Protein AF-A0A2H3BF52-F1 (afdb_monomer_lite)

InterPro domains:
  IPR045338 Domain of unknown function DUF6535 [PF20153] (73-253)

pLDDT: mean 72.11, std 21.76, range [25.78, 98.12]

Radius of gyration: 37.25 Å; chains: 1; bounding box: 86×84×114 Å

Organism: NCBI:txid1076256

Secondary structure (DSSP, 8-state):
----------S----------S----HHHHHHHHHHHHHHHHHHTTS--TT-HHHHSPPPPTTTTTSTT-HHHHHHHHHHHHHHHHHHHHHHHHHHHHHHHHHHHHHHHHHHHHHHGGGGS--HHHHHHHHHHHHHHHHHHHHHT--GGGSPPPS--TTS-----HHHHHHHHHHHHHHHHHHHHHHHHHHHHHHHHHHHS---S-HHHHHHHHHHHHHHHHHTTHHHHHHHHHHHHHHHHHHHHHHHHHHHHHH-HHHHHHHHHHHHHHHHHHHHHHHHHHH-TT-S---HHHHHHHHHHHHHHHHTS------------HHHHHHHHHHTTHHHHHHHHHHHHHHH-SSTTTGGGTTTS--

Sequence (363 aa):
MRIQLLIPCHDGASYFAVYLAYSNVDFRSEVCWLVVVLAAHLTESKGNDPFDYEQRFPEDKRCEELGPLARVWRTYLEECGAFDIEMLEGWRDGLDVLLVFAGLFSAVVTTFVVQTSQNLQVDYSQVTATLLFELIDVQRAAANGTLVNDVPRSDLTPFSDFHPTISDSLVNGLWFTSLSFSLATALFAVLTKQWIHQYIAMPSGTPQDRCRVRQFRFMGLEQWGVSFIIGLLPPLLSISLGIFLVGLVLFLVPLQAAIASIVGSITLISFAAYFVSNFLPIIYPSCPYKTPLTQYIFLSYAYIIHLITPVSSAPTKPPRKFRDVERTAVELRVDDLDVHALGWLSNMSSNRPVPYRYGQWSL

Foldseek 3Di:
DDDDDDDDDDDDDDDDDDDPDDDDDDPVVVVVVVVVVVVVVVVVVVPDDVQPLCNVDPQDPVVCCLPLAHSVLVSLCVLVVVVLVVVLVVLLVLLVVLLVCLVVVLVVLVVVLVVLVCLQDDPPVVLVVQVVVLVVVLVVCVVVVHDNVVGDDGPDDPPDDDDRDPLSCLLNVLSVVLSVLSVVLNVLSVVLVVLSVVLPPADDDGSLVRLLLNLVSVVVCVVVVSVVSSLVSVVSNVVSVLSNLVSVLSVCCVVPVVVSVVSVVVSVVVVVVVVCLVCVCVVPVPDPSDRVVVVVVVVVVVVVVVVPDDDDDDDDDDDDDDVVVSVVVSVVCVVVSVVVSVVVCVVSRPDDDPPVVPVPPDD

Structure (mmCIF, N/CA/C/O backbone):
data_AF-A0A2H3BF52-F1
#
_entry.id   AF-A0A2H3BF52-F1
#
loop_
_atom_site.group_PDB
_atom_site.id
_atom_site.type_symbol
_atom_site.label_atom_id
_atom_site.label_alt_id
_atom_site.label_comp_id
_atom_site.label_asym_id
_atom_site.label_entity_id
_atom_site.label_seq_id
_atom_site.pdbx_PDB_ins_code
_atom_site.Cartn_x
_atom_site.Cartn_y
_atom_site.Cartn_z
_atom_site.occupancy
_atom_site.B_iso_or_equiv
_atom_site.auth_seq_id
_atom_site.auth_comp_id
_atom_site.auth_asym_id
_atom_site.auth_atom_id
_atom_site.pdbx_PDB_model_num
ATOM 1 N N . MET A 1 1 ? 18.258 -55.278 57.410 1.00 37.00 1 MET A N 1
ATOM 2 C CA . MET A 1 1 ? 19.369 -54.358 57.068 1.00 37.00 1 MET A CA 1
ATOM 3 C C . MET A 1 1 ? 18.775 -52.957 56.963 1.00 37.00 1 MET A C 1
ATOM 5 O O . MET A 1 1 ? 17.693 -52.857 56.402 1.00 37.00 1 MET A O 1
ATOM 9 N N . ARG A 1 2 ? 19.377 -51.913 57.551 1.00 32.66 2 ARG A N 1
ATOM 10 C CA . ARG A 1 2 ? 18.841 -50.538 57.457 1.00 32.66 2 ARG A CA 1
ATOM 11 C C . ARG A 1 2 ? 19.472 -49.803 56.277 1.00 32.66 2 ARG A C 1
ATOM 13 O O . ARG A 1 2 ? 20.693 -49.776 56.190 1.00 32.66 2 ARG A O 1
ATOM 20 N N . ILE A 1 3 ? 18.655 -49.109 55.490 1.00 29.20 3 ILE A N 1
ATOM 21 C CA . ILE A 1 3 ? 19.036 -47.836 54.870 1.00 29.20 3 ILE A CA 1
ATOM 22 C C . ILE A 1 3 ? 17.917 -46.857 55.222 1.00 29.20 3 ILE A C 1
ATOM 24 O O . ILE A 1 3 ? 16.770 -47.056 54.836 1.00 29.20 3 ILE A O 1
ATOM 28 N N . GLN A 1 4 ? 18.245 -45.845 56.021 1.00 30.34 4 GLN A N 1
ATOM 29 C CA . GLN A 1 4 ? 17.382 -44.698 56.285 1.00 30.34 4 GLN A CA 1
ATOM 30 C C . GLN A 1 4 ? 18.002 -43.513 55.543 1.00 30.34 4 GLN A C 1
ATOM 32 O O . GLN A 1 4 ? 19.155 -43.186 55.813 1.00 30.34 4 GLN A O 1
ATOM 37 N N . LEU A 1 5 ? 17.253 -42.869 54.648 1.00 25.78 5 LEU A N 1
ATOM 38 C CA . LEU A 1 5 ? 17.498 -41.471 54.286 1.00 25.78 5 LEU A CA 1
ATOM 39 C C . LEU A 1 5 ? 16.434 -40.615 54.973 1.00 25.78 5 LEU A C 1
ATOM 41 O O . LEU A 1 5 ? 15.282 -41.030 55.085 1.00 25.78 5 LEU A O 1
ATOM 45 N N . LEU A 1 6 ? 16.842 -39.454 55.476 1.00 28.86 6 LEU A N 1
ATOM 46 C CA . LEU A 1 6 ? 16.029 -38.583 56.320 1.00 28.86 6 LEU A CA 1
ATOM 47 C C . LEU A 1 6 ? 16.526 -37.138 56.196 1.00 28.86 6 LEU A C 1
ATOM 49 O O . LEU A 1 6 ? 17.734 -36.927 56.266 1.00 28.86 6 LEU A O 1
ATOM 53 N N . ILE A 1 7 ? 15.571 -36.193 56.171 1.00 34.28 7 ILE A N 1
ATOM 54 C CA . ILE A 1 7 ? 15.722 -34.751 56.483 1.00 34.28 7 ILE A CA 1
ATOM 55 C C . ILE A 1 7 ? 16.418 -33.914 55.374 1.00 34.28 7 ILE A C 1
ATOM 57 O O . ILE A 1 7 ? 17.341 -34.422 54.739 1.00 34.28 7 ILE A O 1
ATOM 61 N N . PRO A 1 8 ? 16.033 -32.632 55.133 1.00 31.92 8 PRO A N 1
ATOM 62 C CA . PRO A 1 8 ? 14.993 -31.818 55.791 1.00 31.92 8 PRO A CA 1
ATOM 63 C C . PRO A 1 8 ? 13.809 -31.388 54.895 1.00 31.92 8 PRO A C 1
ATOM 65 O O . PRO A 1 8 ? 13.941 -31.237 53.685 1.00 31.92 8 PRO A O 1
ATOM 68 N N . CYS A 1 9 ? 12.686 -31.052 55.540 1.00 33.75 9 CYS A N 1
ATOM 69 C CA . CYS A 1 9 ? 11.768 -30.011 55.056 1.00 33.75 9 CYS A CA 1
ATOM 70 C C . CYS A 1 9 ? 12.119 -28.671 55.728 1.00 33.75 9 CYS A C 1
ATOM 72 O O . CYS A 1 9 ? 12.707 -28.672 56.810 1.00 33.75 9 CYS A O 1
ATOM 74 N N . HIS A 1 10 ? 11.677 -27.555 55.146 1.00 30.42 10 HIS A N 1
ATOM 75 C CA . HIS A 1 10 ? 11.560 -26.266 55.835 1.00 30.42 10 HIS A CA 1
ATOM 76 C C . HIS A 1 10 ? 10.111 -25.782 55.662 1.00 30.42 10 HIS A C 1
ATOM 78 O O . HIS A 1 10 ? 9.701 -25.537 54.535 1.00 30.42 10 HIS A O 1
ATOM 84 N N . ASP A 1 11 ? 9.374 -25.722 56.777 1.00 27.80 11 ASP A N 1
ATOM 85 C CA . ASP A 1 11 ? 8.021 -25.168 57.004 1.00 27.80 11 ASP A CA 1
ATOM 86 C C . ASP A 1 11 ? 6.832 -25.638 56.110 1.00 27.80 11 ASP A C 1
ATOM 88 O O . ASP A 1 11 ? 6.912 -25.716 54.893 1.00 27.80 11 ASP A O 1
ATOM 92 N N . GLY A 1 12 ? 5.640 -25.943 56.649 1.00 29.50 12 GLY A N 1
ATOM 93 C CA . GLY A 1 12 ? 5.259 -25.850 58.067 1.00 29.50 12 GLY A CA 1
ATOM 94 C C . GLY A 1 12 ? 3.838 -26.286 58.483 1.00 29.50 12 GLY A C 1
ATOM 95 O O . GLY A 1 12 ? 3.359 -25.773 59.487 1.00 29.50 12 GLY A O 1
ATOM 96 N N . ALA A 1 13 ? 3.160 -27.207 57.779 1.00 31.09 13 ALA A N 1
ATOM 97 C CA . ALA A 1 13 ? 1.925 -27.878 58.251 1.00 31.09 13 ALA A CA 1
ATOM 98 C C . ALA A 1 13 ? 1.693 -29.193 57.456 1.00 31.09 13 ALA A C 1
ATOM 100 O O . ALA A 1 13 ? 1.361 -29.125 56.280 1.00 31.09 13 ALA A O 1
ATOM 101 N N . SER A 1 14 ? 2.040 -30.409 57.910 1.00 36.16 14 SER A N 1
ATOM 102 C CA . SER A 1 14 ? 1.590 -31.177 59.100 1.00 36.16 14 SER A CA 1
ATOM 103 C C . SER A 1 14 ? 0.138 -31.683 58.959 1.00 36.16 14 SER A C 1
ATOM 105 O O . SER A 1 14 ? -0.761 -30.864 58.844 1.00 36.16 14 SER A O 1
ATOM 107 N N . TYR A 1 15 ? -0.190 -32.987 58.971 1.00 34.69 15 TYR A N 1
ATOM 108 C CA . TYR A 1 15 ? 0.570 -34.208 59.322 1.00 34.69 15 TYR A CA 1
ATOM 109 C C . TYR A 1 15 ? 0.161 -35.420 58.458 1.00 34.69 15 TYR A C 1
ATOM 111 O O . TYR A 1 15 ? -0.997 -35.516 58.067 1.00 34.69 15 TYR A O 1
ATOM 119 N N . PHE A 1 16 ? 1.052 -36.410 58.277 1.00 32.31 16 PHE A N 1
ATOM 120 C CA . PHE A 1 16 ? 0.665 -37.756 57.807 1.00 32.31 16 PHE A CA 1
ATOM 121 C C . PHE A 1 16 ? 1.648 -38.859 58.269 1.00 32.31 16 PHE A C 1
ATOM 123 O O . PHE A 1 16 ? 2.528 -39.271 57.518 1.00 32.31 16 PHE A O 1
ATOM 130 N N . ALA A 1 17 ? 1.544 -39.320 59.528 1.00 35.22 17 ALA A N 1
ATOM 131 C CA . ALA A 1 17 ? 2.364 -40.434 60.043 1.00 35.22 17 ALA A CA 1
ATOM 132 C C . ALA A 1 17 ? 1.853 -41.069 61.364 1.00 35.22 17 ALA A C 1
ATOM 134 O O . ALA A 1 17 ? 2.485 -40.902 62.407 1.00 35.22 17 ALA A O 1
ATOM 135 N N . VAL A 1 18 ? 0.771 -41.861 61.344 1.00 31.94 18 VAL A N 1
ATOM 136 C CA . VAL A 1 18 ? 0.531 -42.872 62.402 1.00 31.94 18 VAL A CA 1
ATOM 137 C C . VAL A 1 18 ? -0.180 -44.123 61.858 1.00 31.94 18 VAL A C 1
ATOM 139 O O . VAL A 1 18 ? -1.006 -44.024 60.963 1.00 31.94 18 VAL A O 1
ATOM 142 N N . TYR A 1 19 ? 0.137 -45.283 62.446 1.00 29.08 19 TYR A N 1
ATOM 143 C CA . TYR A 1 19 ? -0.567 -46.574 62.335 1.00 29.08 19 TYR A CA 1
ATOM 144 C C . TYR A 1 19 ? -0.741 -47.230 60.949 1.00 29.08 19 TYR A C 1
ATOM 146 O O . TYR A 1 19 ? -1.852 -47.465 60.488 1.00 29.08 19 TYR A O 1
ATOM 154 N N . LEU A 1 20 ? 0.362 -47.764 60.409 1.00 33.62 20 LEU A N 1
ATOM 155 C CA . LEU A 1 20 ? 0.321 -49.079 59.748 1.00 33.62 20 LEU A CA 1
ATOM 156 C C . LEU A 1 20 ? 0.663 -50.178 60.769 1.00 33.62 20 LEU A C 1
ATOM 158 O O . LEU A 1 20 ? 1.792 -50.662 60.835 1.00 33.62 20 LEU A O 1
ATOM 162 N N . ALA A 1 21 ? -0.314 -50.546 61.601 1.00 37.47 21 ALA A N 1
ATOM 163 C CA . ALA A 1 21 ? -0.210 -51.682 62.515 1.00 37.47 21 ALA A CA 1
ATOM 164 C C . ALA A 1 21 ? -1.589 -52.306 62.794 1.00 37.47 21 ALA A C 1
ATOM 166 O O . ALA A 1 21 ? -2.484 -51.623 63.275 1.00 37.47 21 ALA A O 1
ATOM 167 N N . TYR A 1 22 ? -1.682 -53.623 62.577 1.00 31.47 22 TYR A N 1
ATOM 168 C CA . TYR A 1 22 ? -2.813 -54.518 62.873 1.00 31.47 22 TYR A CA 1
ATOM 169 C C . TYR A 1 22 ? -4.126 -54.374 62.071 1.00 31.47 22 TYR A C 1
ATOM 171 O O . TYR A 1 22 ? -4.708 -53.312 61.927 1.00 31.47 22 TYR A O 1
ATOM 179 N N . SER A 1 23 ? -4.632 -55.549 61.670 1.00 34.81 23 SER A N 1
ATOM 180 C CA . SER A 1 23 ? -6.030 -55.872 61.342 1.00 34.81 23 SER A CA 1
ATOM 181 C C . SER A 1 23 ? -6.738 -55.130 60.193 1.00 34.81 23 SER A C 1
ATOM 183 O O . SER A 1 23 ? -7.538 -54.235 60.422 1.00 34.81 23 SER A O 1
ATOM 185 N N . ASN A 1 24 ? -6.608 -55.681 58.982 1.00 45.03 24 ASN A N 1
ATOM 186 C CA . ASN A 1 24 ? -7.751 -56.234 58.227 1.00 45.03 24 ASN A CA 1
ATOM 187 C C . ASN A 1 24 ? -9.070 -55.409 58.231 1.00 45.03 24 ASN A C 1
ATOM 189 O O . ASN A 1 24 ? -10.057 -55.835 58.831 1.00 45.03 24 ASN A O 1
ATOM 193 N N . VAL A 1 25 ? -9.088 -54.256 57.549 1.00 40.88 25 VAL A N 1
ATOM 194 C CA . VAL A 1 25 ? -10.278 -53.403 57.314 1.00 40.88 25 VAL A CA 1
ATOM 195 C C . VAL A 1 25 ? -10.393 -53.055 55.818 1.00 40.88 25 VAL A C 1
ATOM 197 O O . VAL A 1 25 ? -9.408 -53.094 55.083 1.00 40.88 25 VAL A O 1
ATOM 200 N N . ASP A 1 26 ? -11.619 -52.784 55.362 1.00 45.69 26 ASP A N 1
ATOM 201 C CA . ASP A 1 26 ? -12.028 -52.680 53.957 1.00 45.69 26 ASP A CA 1
ATOM 202 C C . ASP A 1 26 ? -11.244 -51.686 53.078 1.00 45.69 26 ASP A C 1
ATOM 204 O O . ASP A 1 26 ? -11.229 -50.479 53.309 1.00 45.69 26 ASP A O 1
ATOM 208 N N . PHE A 1 27 ? -10.798 -52.168 51.913 1.00 39.97 27 PHE A N 1
ATOM 209 C CA . PHE A 1 27 ? -10.310 -51.342 50.792 1.00 39.97 27 PHE A CA 1
ATOM 210 C C . PHE A 1 27 ? -11.357 -50.316 50.293 1.00 39.97 27 PHE A C 1
ATOM 212 O O . PHE A 1 27 ? -11.040 -49.366 49.577 1.00 39.97 27 PHE A O 1
ATOM 219 N N . ARG A 1 28 ? -12.630 -50.497 50.670 1.00 44.75 28 ARG A N 1
ATOM 220 C CA . ARG A 1 28 ? -13.760 -49.655 50.263 1.00 44.75 28 ARG A CA 1
ATOM 221 C C . ARG A 1 28 ? -13.838 -48.317 51.010 1.00 44.75 28 ARG A C 1
ATOM 223 O O . ARG A 1 28 ? -14.405 -47.378 50.455 1.00 44.75 28 ARG A O 1
ATOM 230 N N . SER A 1 29 ? -13.285 -48.204 52.224 1.00 47.69 29 SER A N 1
ATOM 231 C CA . SER A 1 29 ? -13.276 -46.934 52.971 1.00 47.69 29 SER A CA 1
ATOM 232 C C . SER A 1 29 ? -12.200 -45.975 52.468 1.00 47.69 29 SER A C 1
ATOM 234 O O . SER A 1 29 ? -12.496 -44.797 52.292 1.00 47.69 29 SER A O 1
ATOM 236 N N . GLU A 1 30 ? -11.001 -46.478 52.155 1.00 50.56 30 GLU A N 1
ATOM 237 C CA . GLU A 1 30 ? -9.884 -45.688 51.607 1.00 50.56 30 GLU A CA 1
ATOM 238 C C . GLU A 1 30 ? -10.268 -44.980 50.303 1.00 50.56 30 GLU A C 1
ATOM 240 O O . GLU A 1 30 ? -10.097 -43.770 50.171 1.00 50.56 30 GLU A O 1
ATOM 245 N N . VAL A 1 31 ? -10.878 -45.706 49.356 1.00 55.12 31 VAL A N 1
ATOM 246 C CA . VAL A 1 31 ? -11.355 -45.118 48.091 1.00 55.12 31 VAL A CA 1
ATOM 247 C C . VAL A 1 31 ? -12.442 -44.069 48.342 1.00 55.12 31 VAL A C 1
ATOM 249 O O . VAL A 1 31 ? -12.465 -43.042 47.670 1.00 55.12 31 VAL A O 1
ATOM 252 N N . CYS A 1 32 ? -13.319 -44.281 49.328 1.00 47.78 32 CYS A N 1
ATOM 253 C CA . CYS A 1 32 ? -14.339 -43.296 49.681 1.00 47.78 32 CYS A CA 1
ATOM 254 C C . CYS A 1 32 ? -13.723 -42.031 50.305 1.00 47.78 32 CYS A C 1
ATOM 256 O O . CYS A 1 32 ? -14.157 -40.929 49.981 1.00 47.78 32 CYS A O 1
ATOM 258 N N . TRP A 1 33 ? -12.688 -42.173 51.141 1.00 50.81 33 TRP A N 1
ATOM 259 C CA . TRP A 1 33 ? -11.934 -41.049 51.704 1.00 50.81 33 TRP A CA 1
ATOM 260 C C . TRP A 1 33 ? -11.169 -40.279 50.624 1.00 50.81 33 TRP A C 1
ATOM 262 O O . TRP A 1 33 ? -11.264 -39.054 50.578 1.00 50.81 33 TRP A O 1
ATOM 272 N N . LEU A 1 34 ? -10.495 -40.974 49.697 1.00 56.03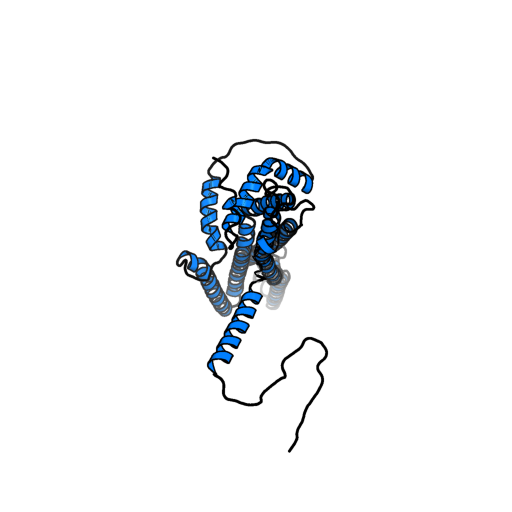 34 LEU A N 1
ATOM 273 C CA . LEU A 1 34 ? -9.850 -40.336 48.546 1.00 56.03 34 LEU A CA 1
ATOM 274 C C . LEU A 1 34 ? -10.859 -39.578 47.678 1.00 56.03 34 LEU A C 1
ATOM 276 O O . LEU A 1 34 ? -10.585 -38.450 47.290 1.00 56.03 34 LEU A O 1
ATOM 280 N N . VAL A 1 35 ? -12.029 -40.159 47.393 1.00 58.81 35 VAL A N 1
ATOM 281 C CA . VAL A 1 35 ? -13.081 -39.490 46.607 1.00 58.81 35 VAL A CA 1
ATOM 282 C C . VAL A 1 35 ? -13.644 -38.272 47.344 1.00 58.81 35 VAL A C 1
ATOM 284 O O . VAL A 1 35 ? -13.885 -37.256 46.700 1.00 58.81 35 VAL A O 1
ATOM 287 N N . VAL A 1 36 ? -13.804 -38.319 48.671 1.00 59.94 36 VAL A N 1
ATOM 288 C CA . VAL A 1 36 ? -14.250 -37.161 49.469 1.00 59.94 36 VAL A CA 1
ATOM 289 C C . VAL A 1 36 ? -13.188 -36.057 49.516 1.00 59.94 36 VAL A C 1
ATOM 291 O O . VAL A 1 36 ? -13.538 -34.893 49.345 1.00 59.94 36 VAL A O 1
ATOM 294 N N . VAL A 1 37 ? -11.902 -36.385 49.671 1.00 58.72 37 VAL A N 1
ATOM 295 C CA . VAL A 1 37 ? -10.806 -35.393 49.648 1.00 58.72 37 VAL A CA 1
ATOM 296 C C . VAL A 1 37 ? -10.605 -34.809 48.246 1.00 58.72 37 VAL A C 1
ATOM 298 O O . VAL A 1 37 ? -10.434 -33.600 48.102 1.00 58.72 37 VAL A O 1
ATOM 301 N N . LEU A 1 38 ? -10.693 -35.631 47.197 1.00 54.16 38 LEU A N 1
ATOM 302 C CA . LEU A 1 38 ? -10.619 -35.160 45.814 1.00 54.16 38 LEU A CA 1
ATOM 303 C C . LEU A 1 38 ? -11.830 -34.281 45.465 1.00 54.16 38 LEU A C 1
ATOM 305 O O . LEU A 1 38 ? -11.665 -33.247 44.827 1.00 54.16 38 LEU A O 1
ATOM 309 N N . ALA A 1 39 ? -13.032 -34.637 45.934 1.00 49.47 39 ALA A N 1
ATOM 310 C CA . ALA A 1 39 ? -14.217 -33.791 45.816 1.00 49.47 39 ALA A CA 1
ATOM 311 C C . ALA A 1 39 ? -14.062 -32.473 46.592 1.00 49.47 39 ALA A C 1
ATOM 313 O O . ALA A 1 39 ? -14.436 -31.430 46.064 1.00 49.47 39 ALA A O 1
ATOM 314 N N . ALA A 1 40 ? -13.463 -32.495 47.789 1.00 46.38 40 ALA A N 1
ATOM 315 C CA . ALA A 1 40 ? -13.191 -31.295 48.579 1.00 46.38 40 ALA A CA 1
ATOM 316 C C . ALA A 1 40 ? -12.249 -30.327 47.839 1.00 46.38 40 ALA A C 1
ATOM 318 O O . ALA A 1 40 ? -12.613 -29.168 47.639 1.00 46.38 40 ALA A O 1
ATOM 319 N N . HIS A 1 41 ? -11.109 -30.802 47.322 1.00 44.16 41 HIS A N 1
ATOM 320 C CA . HIS A 1 41 ? -10.222 -29.973 46.492 1.00 44.16 41 HIS A CA 1
ATOM 321 C C . HIS A 1 41 ? -10.880 -29.522 45.174 1.00 44.16 41 HIS A C 1
ATOM 323 O O . HIS A 1 41 ? -10.662 -28.393 44.740 1.00 44.16 41 HIS A O 1
ATOM 329 N N . LEU A 1 42 ? -11.737 -30.341 44.549 1.00 42.75 42 LEU A N 1
ATOM 330 C CA . LEU A 1 42 ? -12.520 -29.923 43.376 1.00 42.75 42 LEU A CA 1
ATOM 331 C C . LEU A 1 42 ? -13.576 -28.851 43.712 1.00 42.75 42 LEU A C 1
ATOM 333 O O . LEU A 1 42 ? -13.902 -28.039 42.848 1.00 42.75 42 LEU A O 1
ATOM 337 N N . THR A 1 43 ? -14.091 -28.800 44.946 1.00 39.16 43 THR A N 1
ATOM 338 C CA . THR A 1 43 ? -14.938 -27.687 45.415 1.00 39.16 43 THR A CA 1
ATOM 339 C C . THR A 1 43 ? -14.143 -26.454 45.842 1.00 39.16 43 THR A C 1
ATOM 341 O O . THR A 1 43 ? -14.631 -25.341 45.680 1.00 39.16 43 THR A O 1
ATOM 344 N N . GLU A 1 44 ? -12.915 -26.625 46.329 1.00 37.97 44 GLU A N 1
ATOM 345 C CA . GLU A 1 44 ? -12.012 -25.534 46.718 1.00 37.97 44 GLU A CA 1
ATOM 346 C C . GLU A 1 44 ? -11.437 -24.815 45.483 1.00 37.97 44 GLU A C 1
ATOM 348 O O . GLU A 1 44 ? -11.401 -23.587 45.428 1.00 37.97 44 GLU A O 1
ATOM 353 N N . SER A 1 45 ? -11.147 -25.561 44.410 1.00 36.38 45 SER A N 1
ATOM 354 C CA . SER A 1 45 ? -10.776 -25.027 43.087 1.00 36.38 45 SER A CA 1
ATOM 355 C C . SER A 1 45 ? -11.922 -24.302 42.350 1.00 36.38 45 SER A C 1
ATOM 357 O O . SER A 1 45 ? -11.803 -24.007 41.159 1.00 36.38 45 SER A O 1
ATOM 359 N N . LYS A 1 46 ? -13.046 -24.026 43.020 1.00 41.94 46 LYS A N 1
ATOM 360 C CA . LYS A 1 46 ? -14.224 -23.347 42.457 1.00 41.94 46 LYS A CA 1
ATOM 361 C C . LYS A 1 46 ? -14.321 -21.858 42.839 1.00 41.94 46 LYS A C 1
ATOM 363 O O . LYS A 1 46 ? -15.293 -21.205 42.477 1.00 41.94 46 LYS A O 1
ATOM 368 N N . GLY A 1 47 ? -13.335 -21.329 43.570 1.00 45.84 47 GLY A N 1
ATOM 369 C CA . GLY A 1 47 ? -13.331 -19.969 44.131 1.00 45.84 47 GLY A CA 1
ATOM 370 C C . GLY A 1 47 ? -12.496 -18.919 43.383 1.00 45.84 47 GLY A C 1
ATOM 371 O O . GLY A 1 47 ? -12.079 -17.954 44.010 1.00 45.84 47 GLY A O 1
ATOM 372 N N . ASN A 1 48 ? -12.179 -19.110 42.095 1.00 49.06 48 ASN A N 1
ATOM 373 C CA . ASN A 1 48 ? -11.455 -18.104 41.298 1.00 49.06 48 ASN A CA 1
ATOM 374 C C . ASN A 1 48 ? -11.729 -18.242 39.785 1.00 49.06 48 ASN A C 1
ATOM 376 O O . ASN A 1 48 ? -10.806 -18.420 38.987 1.00 49.06 48 ASN A O 1
ATOM 380 N N . ASP A 1 49 ? -13.004 -18.190 39.392 1.00 52.44 49 ASP A N 1
ATOM 381 C CA . ASP A 1 49 ? -13.379 -17.915 38.000 1.00 52.44 49 ASP A CA 1
ATOM 382 C C . ASP A 1 49 ? -13.058 -16.434 37.695 1.00 52.44 49 ASP A C 1
ATOM 384 O O . ASP A 1 49 ? -13.598 -15.557 38.376 1.00 52.44 49 ASP A O 1
ATOM 388 N N . PRO A 1 50 ? -12.194 -16.110 36.708 1.00 56.03 50 PRO A N 1
ATOM 389 C CA . PRO A 1 50 ? -11.860 -14.723 36.371 1.00 56.03 50 PRO A CA 1
ATOM 390 C C . PRO A 1 50 ? -13.066 -13.855 35.977 1.00 56.03 50 PRO A C 1
ATOM 392 O O . PRO A 1 50 ? -12.962 -12.626 36.047 1.00 56.03 50 PRO A O 1
ATOM 395 N N . PHE A 1 51 ? -14.174 -14.491 35.574 1.00 55.12 51 PHE A N 1
ATOM 396 C CA . PHE A 1 51 ? -15.418 -13.884 35.096 1.00 55.12 51 PHE A CA 1
ATOM 397 C C . PHE A 1 51 ? -16.558 -13.921 36.138 1.00 55.12 51 PHE A C 1
ATOM 399 O O . PHE A 1 51 ? -17.701 -13.579 35.815 1.00 55.12 51 PHE A O 1
ATOM 406 N N . ASP A 1 52 ? -16.282 -14.310 37.391 1.00 65.81 52 ASP A N 1
ATOM 407 C CA . ASP A 1 52 ? -17.228 -14.144 38.504 1.00 65.81 52 ASP A CA 1
ATOM 408 C C . ASP A 1 52 ? -17.160 -12.712 39.064 1.00 65.81 52 ASP A C 1
ATOM 410 O O . ASP A 1 52 ? -16.449 -12.381 40.021 1.00 65.81 52 ASP A O 1
ATOM 414 N N . TYR A 1 53 ? -17.940 -11.835 38.436 1.00 64.44 53 TYR A N 1
ATOM 415 C CA . TYR A 1 53 ? -18.072 -10.440 38.842 1.00 64.44 53 TYR A CA 1
ATOM 416 C C . TYR A 1 53 ? -18.836 -10.243 40.164 1.00 64.44 53 TYR A C 1
ATOM 418 O O . TYR A 1 53 ? -18.756 -9.149 40.726 1.00 64.44 53 TYR A O 1
ATOM 426 N N . GLU A 1 54 ? -19.544 -11.257 40.681 1.00 62.12 54 GLU A N 1
ATOM 427 C CA . GLU A 1 54 ? -20.242 -11.176 41.974 1.00 62.12 54 GLU A CA 1
ATOM 428 C C . GLU A 1 54 ? -19.266 -11.359 43.150 1.00 62.12 54 GLU A C 1
ATOM 430 O O . GLU A 1 54 ? -19.427 -10.706 44.181 1.00 62.12 54 GLU A O 1
ATOM 435 N N . GLN A 1 55 ? -18.198 -12.148 42.977 1.00 62.72 55 GLN A N 1
ATOM 436 C CA . GLN A 1 55 ? -17.080 -12.213 43.933 1.00 62.72 55 GLN A CA 1
ATOM 437 C C . GLN A 1 55 ? -16.135 -11.002 43.827 1.00 62.72 55 GLN A C 1
ATOM 439 O O . GLN A 1 55 ? -15.602 -10.529 44.833 1.00 62.72 55 GLN A O 1
ATOM 444 N N . ARG A 1 56 ? -15.920 -10.485 42.610 1.00 64.44 56 ARG A N 1
ATOM 445 C CA . ARG A 1 56 ? -14.946 -9.414 42.320 1.00 64.44 56 ARG A CA 1
ATOM 446 C C . ARG A 1 56 ? -15.428 -8.010 42.698 1.00 64.44 56 ARG A C 1
ATOM 448 O O . ARG A 1 56 ? -14.611 -7.157 43.050 1.00 64.44 56 ARG A O 1
ATOM 455 N N . PHE A 1 57 ? -16.739 -7.767 42.660 1.00 70.75 57 PHE A N 1
ATOM 456 C CA . PHE A 1 57 ? -17.355 -6.512 43.091 1.00 70.75 57 PHE A CA 1
ATOM 457 C C . PHE A 1 57 ? -18.584 -6.790 43.975 1.00 70.75 57 PHE A C 1
ATOM 459 O O . PHE A 1 57 ? -19.513 -7.459 43.514 1.00 70.75 57 PHE A O 1
ATOM 466 N N . PRO A 1 58 ? -18.639 -6.252 45.212 1.00 71.69 58 PRO A N 1
ATOM 467 C CA . PRO A 1 58 ? -19.790 -6.441 46.090 1.00 71.69 58 PRO A CA 1
ATOM 468 C C . PRO A 1 58 ? -21.052 -5.811 45.490 1.00 71.69 58 PRO A C 1
ATOM 470 O O . PRO A 1 58 ? -20.968 -4.894 44.669 1.00 71.69 58 PRO A O 1
ATOM 473 N N . GLU A 1 59 ? -22.221 -6.282 45.924 1.00 67.88 59 GLU A N 1
ATOM 474 C CA . GLU A 1 59 ? -23.494 -5.668 45.542 1.00 67.88 59 GLU A CA 1
ATOM 475 C C . GLU A 1 59 ? -23.559 -4.209 46.018 1.00 67.88 59 GLU A C 1
ATOM 477 O O . GLU A 1 59 ? -23.167 -3.897 47.149 1.00 67.88 59 GLU A O 1
ATOM 482 N N . ASP A 1 60 ? -24.051 -3.312 45.160 1.00 73.19 60 ASP A N 1
ATOM 483 C CA . ASP A 1 60 ? -24.372 -1.948 45.571 1.00 73.19 60 ASP A CA 1
ATOM 484 C C . ASP A 1 60 ? -25.624 -1.958 46.469 1.00 73.19 60 ASP A C 1
ATOM 486 O O . ASP A 1 60 ? -26.284 -2.983 46.670 1.00 73.19 60 ASP A O 1
ATOM 490 N N . LYS A 1 61 ? -25.979 -0.808 47.051 1.00 74.56 61 LYS A N 1
ATOM 491 C CA . LYS A 1 61 ? -27.277 -0.713 47.728 1.00 74.56 61 LYS A CA 1
ATOM 492 C C . LYS A 1 61 ? -28.383 -0.649 46.682 1.00 74.56 61 LYS A C 1
ATOM 494 O O . LYS A 1 61 ? -28.257 0.057 45.683 1.00 74.56 61 LYS A O 1
ATOM 499 N N . ARG A 1 62 ? -29.525 -1.264 46.990 1.00 53.31 62 ARG A N 1
ATOM 500 C CA . ARG A 1 62 ? -30.748 -1.142 46.188 1.00 53.31 62 ARG A CA 1
ATOM 501 C C . ARG A 1 62 ? -31.052 0.338 45.900 1.00 53.31 62 ARG A C 1
ATOM 503 O O . ARG A 1 62 ? -31.166 1.130 46.833 1.00 53.31 62 ARG A O 1
ATOM 510 N N . CYS A 1 63 ? -31.196 0.671 44.615 1.00 59.62 63 CYS A N 1
ATOM 511 C CA . CYS A 1 63 ? -31.332 2.025 44.040 1.00 59.62 63 CYS A CA 1
ATOM 512 C C . CYS A 1 63 ? -30.040 2.868 43.890 1.00 59.62 63 CYS A C 1
ATOM 514 O O . CYS A 1 63 ? -30.110 3.946 43.308 1.00 59.62 63 CYS A O 1
ATOM 516 N N . GLU A 1 64 ? -28.866 2.390 44.314 1.00 72.38 64 GLU A N 1
ATOM 517 C CA . GLU A 1 64 ? -27.547 2.982 43.995 1.00 72.38 64 GLU A CA 1
ATOM 518 C C . GLU A 1 64 ? -26.859 2.296 42.787 1.00 72.38 64 GLU A C 1
ATOM 520 O O . GLU A 1 64 ? -25.840 2.779 42.303 1.00 72.38 64 GLU A O 1
ATOM 525 N N . GLU A 1 65 ? -27.462 1.225 42.257 1.00 71.94 65 GLU A N 1
ATOM 526 C CA . GLU A 1 65 ? -26.984 0.296 41.204 1.00 71.94 65 GLU A CA 1
ATOM 527 C C . GLU A 1 65 ? -26.574 0.945 39.858 1.00 71.94 65 GLU A C 1
ATOM 529 O O . GLU A 1 65 ? -25.872 0.335 39.054 1.00 71.94 65 GLU A O 1
ATOM 534 N N . LEU A 1 66 ? -27.023 2.178 39.588 1.00 76.06 66 LEU A N 1
ATOM 535 C CA . LEU A 1 66 ? -26.673 2.982 38.400 1.00 76.06 66 LEU A CA 1
ATOM 536 C C . LEU A 1 66 ? -25.827 4.223 38.742 1.00 76.06 66 LEU A C 1
ATOM 538 O O . LEU A 1 66 ? -25.470 5.002 37.855 1.00 76.06 66 LEU A O 1
ATOM 542 N N . GLY A 1 67 ? -25.497 4.421 40.020 1.00 77.88 67 GLY A N 1
ATOM 543 C CA . GLY A 1 67 ? -24.725 5.559 40.510 1.00 77.88 67 GLY A CA 1
ATOM 544 C C . GLY A 1 67 ? -23.290 5.600 39.964 1.00 77.88 67 GLY A C 1
ATOM 545 O O . GLY A 1 67 ? -22.776 4.600 39.463 1.00 77.88 67 GLY A O 1
ATOM 546 N N . PRO A 1 68 ? -22.581 6.734 40.099 1.00 79.31 68 PRO A N 1
ATOM 547 C CA . PRO A 1 68 ? -21.316 6.975 39.395 1.00 79.31 68 PRO A CA 1
ATOM 548 C C . PRO A 1 68 ? -20.172 6.016 39.763 1.00 79.31 68 PRO A C 1
ATOM 550 O O . PRO A 1 68 ? -19.205 5.884 39.011 1.00 79.31 68 PRO A O 1
ATOM 553 N N . LEU A 1 69 ? -20.274 5.341 40.914 1.00 80.50 69 LEU A N 1
ATOM 554 C CA . LEU A 1 69 ? -19.311 4.351 41.406 1.00 80.50 69 LEU A CA 1
ATOM 555 C C . LEU A 1 69 ? -19.799 2.894 41.284 1.00 80.50 69 LEU A C 1
ATOM 557 O O . LEU A 1 69 ? -19.059 2.005 41.707 1.00 80.50 69 LEU A O 1
ATOM 561 N N . ALA A 1 70 ? -21.003 2.642 40.763 1.00 81.88 70 ALA A N 1
ATOM 562 C CA . ALA A 1 70 ? -21.675 1.342 40.836 1.00 81.88 70 ALA A CA 1
ATOM 563 C C . ALA A 1 70 ? -20.909 0.194 40.150 1.00 81.88 70 ALA A C 1
ATOM 565 O O . ALA A 1 70 ? -20.147 0.401 39.199 1.00 81.88 70 ALA A O 1
ATOM 566 N N . ARG A 1 71 ? -21.149 -1.032 40.626 1.00 81.38 71 ARG A N 1
ATOM 567 C CA . ARG A 1 71 ? -20.604 -2.308 40.140 1.00 81.38 71 ARG A CA 1
ATOM 568 C C . ARG A 1 71 ? -20.732 -2.457 38.629 1.00 81.38 71 ARG A C 1
ATOM 570 O O . ARG A 1 71 ? -19.743 -2.797 37.985 1.00 81.38 71 ARG A O 1
ATOM 577 N N . VAL A 1 72 ? -21.895 -2.135 38.057 1.00 80.19 72 VAL A N 1
ATOM 578 C CA . VAL A 1 72 ? -22.160 -2.293 36.614 1.00 80.19 72 VAL A CA 1
ATOM 579 C C . VAL A 1 72 ? -21.149 -1.536 35.742 1.00 80.19 72 VAL A C 1
ATOM 581 O O . VAL A 1 72 ? -20.642 -2.087 34.767 1.00 80.19 72 VAL A O 1
ATOM 584 N N . TRP A 1 73 ? -20.752 -0.326 36.149 1.00 82.31 73 TRP A N 1
ATOM 585 C CA . TRP A 1 73 ? -19.745 0.481 35.454 1.00 82.31 73 TRP A CA 1
ATOM 586 C C . TRP A 1 73 ? -18.320 -0.066 35.623 1.00 82.31 73 TRP A C 1
ATOM 588 O O . TRP A 1 73 ? -17.464 0.151 34.768 1.00 82.31 73 TRP A O 1
ATOM 598 N N . ARG A 1 74 ? -18.037 -0.795 36.709 1.00 82.25 74 ARG A N 1
ATOM 599 C CA . ARG A 1 74 ? -16.730 -1.441 36.925 1.00 82.25 74 ARG A CA 1
ATOM 600 C C . ARG A 1 74 ? -16.604 -2.706 36.081 1.00 82.25 74 ARG A C 1
ATOM 602 O O . ARG A 1 74 ? -15.633 -2.824 35.344 1.00 82.25 74 ARG A O 1
ATOM 609 N N . THR A 1 75 ? -17.615 -3.576 36.115 1.00 81.31 75 THR A N 1
ATOM 610 C CA . THR A 1 75 ? -17.717 -4.762 35.249 1.00 81.31 75 THR A CA 1
ATOM 611 C C . THR A 1 75 ? -17.637 -4.375 33.771 1.00 81.31 75 THR A C 1
ATOM 613 O O . THR A 1 75 ? -16.845 -4.958 33.035 1.00 81.31 75 THR A O 1
ATOM 616 N N . TYR A 1 76 ? -18.363 -3.329 33.352 1.00 81.56 76 TYR A N 1
ATOM 617 C CA . TYR A 1 76 ? -18.276 -2.788 31.993 1.00 81.56 76 TYR A CA 1
ATOM 618 C C . TYR A 1 76 ? -16.844 -2.390 31.607 1.00 81.56 76 TYR A C 1
ATOM 620 O O . TYR A 1 76 ? -16.371 -2.774 30.544 1.00 81.56 76 TYR A O 1
ATOM 628 N N . LEU A 1 77 ? -16.122 -1.657 32.465 1.00 84.19 77 LEU A N 1
ATOM 629 C CA . LEU A 1 77 ? -14.748 -1.233 32.168 1.00 84.19 77 LEU A CA 1
ATOM 630 C C . LEU A 1 77 ? -13.741 -2.389 32.100 1.00 84.19 77 LEU A C 1
ATOM 632 O O . LEU A 1 77 ? -12.734 -2.248 31.408 1.00 84.19 77 LEU A O 1
ATOM 636 N N . GLU A 1 78 ? -13.980 -3.501 32.797 1.00 82.81 78 GLU A N 1
ATOM 637 C CA . GLU A 1 78 ? -13.122 -4.688 32.710 1.00 82.81 78 GLU A CA 1
ATOM 638 C C . GLU A 1 78 ? -13.390 -5.493 31.429 1.00 82.81 78 GLU A C 1
ATOM 640 O O . GLU A 1 78 ? -12.444 -5.773 30.694 1.00 82.81 78 GLU A O 1
ATOM 645 N N . GLU A 1 79 ? -14.658 -5.775 31.107 1.00 80.12 79 GLU A N 1
ATOM 646 C CA . GLU A 1 79 ? -15.067 -6.452 29.860 1.00 80.12 79 GLU A CA 1
ATOM 647 C C . GLU A 1 79 ? -14.662 -5.638 28.615 1.00 80.12 79 GLU A C 1
ATOM 649 O O . GLU A 1 79 ? -14.031 -6.152 27.688 1.00 80.12 79 GLU A O 1
ATOM 654 N N . CYS A 1 80 ? -14.941 -4.327 28.607 1.00 83.00 80 CYS A N 1
ATOM 655 C CA . CYS A 1 80 ? -14.477 -3.430 27.549 1.00 83.00 80 CYS A CA 1
ATOM 656 C C . CYS A 1 80 ? -12.953 -3.352 27.483 1.00 83.00 80 CYS A C 1
ATOM 658 O O . CYS A 1 80 ? -12.413 -3.265 26.387 1.00 83.00 80 CYS A O 1
ATOM 660 N N . GLY A 1 81 ? -12.259 -3.384 28.625 1.00 82.38 81 GLY A N 1
ATOM 661 C CA . GLY A 1 81 ? -10.800 -3.344 28.675 1.00 82.38 81 GLY A CA 1
ATOM 662 C C . GLY A 1 81 ? -10.163 -4.552 27.991 1.00 82.38 81 GLY A C 1
ATOM 663 O O . GLY A 1 81 ? -9.238 -4.378 27.204 1.00 82.38 81 GLY A O 1
ATOM 664 N N . ALA A 1 82 ? -10.684 -5.758 28.235 1.00 80.69 82 ALA A N 1
ATOM 665 C CA . ALA A 1 82 ? -10.223 -6.974 27.566 1.00 80.69 82 ALA A CA 1
ATOM 666 C C . ALA A 1 82 ? -10.467 -6.918 26.045 1.00 80.69 82 ALA A C 1
ATOM 668 O O . ALA A 1 82 ? -9.538 -7.123 25.263 1.00 80.69 82 ALA A O 1
ATOM 669 N N . PHE A 1 83 ? -11.686 -6.557 25.633 1.00 83.56 83 PHE A N 1
ATOM 670 C CA . PHE A 1 83 ? -12.063 -6.437 24.220 1.00 83.56 83 PHE A CA 1
ATOM 671 C C . PHE A 1 83 ? -11.269 -5.350 23.472 1.00 83.56 83 PHE A C 1
ATOM 673 O O . PHE A 1 83 ? -10.789 -5.578 22.361 1.00 83.56 83 PHE A O 1
ATOM 680 N N . ASP A 1 84 ? -11.110 -4.169 24.079 1.00 86.44 84 ASP A N 1
ATOM 681 C CA . ASP A 1 84 ? -10.344 -3.063 23.500 1.00 86.44 84 ASP A CA 1
ATOM 682 C C . ASP A 1 84 ? -8.863 -3.440 23.349 1.00 86.44 84 ASP A C 1
ATOM 684 O O . ASP A 1 84 ? -8.245 -3.053 22.362 1.00 86.44 84 ASP A O 1
ATOM 688 N N . ILE A 1 85 ? -8.286 -4.217 24.275 1.00 86.62 85 ILE A N 1
ATOM 689 C CA . ILE A 1 85 ? -6.915 -4.726 24.130 1.00 86.62 85 ILE A CA 1
ATOM 690 C C . ILE 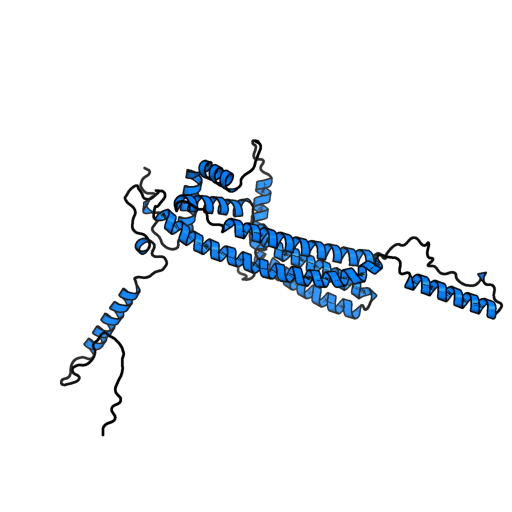A 1 85 ? -6.832 -5.685 22.934 1.00 86.62 85 ILE A C 1
ATOM 692 O O . ILE A 1 85 ? -6.084 -5.396 22.003 1.00 86.62 85 ILE A O 1
ATOM 696 N N . GLU A 1 86 ? -7.625 -6.762 22.897 1.00 85.56 86 GLU A N 1
ATOM 697 C CA . GLU A 1 86 ? -7.557 -7.771 21.822 1.00 85.56 86 GLU A CA 1
ATOM 698 C C . GLU A 1 86 ? -7.717 -7.146 20.422 1.00 85.56 86 GLU A C 1
ATOM 700 O O . GLU A 1 86 ? -6.905 -7.384 19.521 1.00 85.56 86 GLU A O 1
ATOM 705 N N . MET A 1 87 ? -8.717 -6.273 20.254 1.00 85.12 87 MET A N 1
ATOM 706 C CA . MET A 1 87 ? -8.973 -5.566 18.997 1.00 85.12 87 MET A CA 1
ATOM 707 C C . MET A 1 87 ? -7.797 -4.665 18.586 1.00 85.12 87 MET A C 1
ATOM 709 O O . MET A 1 87 ? -7.383 -4.668 17.423 1.00 85.12 87 MET A O 1
ATOM 713 N N . LEU A 1 88 ? -7.260 -3.875 19.521 1.00 88.62 88 LEU A N 1
ATOM 714 C CA . LEU A 1 88 ? -6.255 -2.858 19.210 1.00 88.62 88 LEU A CA 1
ATOM 715 C C . LEU A 1 88 ? -4.840 -3.426 19.097 1.00 88.62 88 LEU A C 1
ATOM 717 O O . LEU A 1 88 ? -4.039 -2.851 18.362 1.00 88.62 88 LEU A O 1
ATOM 721 N N . GLU A 1 89 ? -4.526 -4.547 19.749 1.00 88.88 89 GLU A N 1
ATOM 722 C CA . GLU A 1 89 ? -3.274 -5.275 19.515 1.00 88.88 89 GLU A CA 1
ATOM 723 C C . GLU A 1 89 ? -3.262 -5.892 18.113 1.00 88.88 89 GLU A C 1
ATOM 725 O O . GLU A 1 89 ? -2.329 -5.636 17.350 1.00 88.88 89 GLU A O 1
ATOM 730 N N . GLY A 1 90 ? -4.344 -6.567 17.700 1.00 87.06 90 GLY A N 1
ATOM 731 C CA . GLY A 1 90 ? -4.479 -7.085 16.334 1.00 87.06 90 GLY A CA 1
ATOM 732 C C . GLY A 1 90 ? -4.352 -5.996 15.256 1.00 87.06 90 GLY A C 1
ATOM 733 O O . GLY A 1 90 ? -3.714 -6.208 14.222 1.00 87.06 90 GLY A O 1
ATOM 734 N N . TRP A 1 91 ? -4.898 -4.799 15.504 1.00 90.19 91 TRP A N 1
ATOM 735 C CA . TRP A 1 91 ? -4.715 -3.645 14.615 1.00 90.19 91 TRP A CA 1
ATOM 736 C C . TRP A 1 91 ? -3.287 -3.088 14.655 1.00 90.19 91 TRP A C 1
ATOM 738 O O . TRP A 1 91 ? -2.700 -2.847 13.601 1.00 90.19 91 TRP A O 1
ATOM 748 N N . ARG A 1 92 ? -2.710 -2.875 15.844 1.00 92.00 92 ARG A N 1
ATOM 749 C CA . ARG A 1 92 ? -1.354 -2.327 16.028 1.00 92.00 92 ARG A CA 1
ATOM 750 C C . ARG A 1 92 ? -0.312 -3.187 15.322 1.00 92.00 92 ARG A C 1
ATOM 752 O O . ARG A 1 92 ? 0.496 -2.642 14.572 1.00 92.00 92 ARG A O 1
ATOM 759 N N . ASP A 1 93 ? -0.366 -4.495 15.538 1.00 92.12 93 ASP A N 1
ATOM 760 C CA . ASP A 1 93 ? 0.637 -5.446 15.063 1.00 92.12 93 ASP A CA 1
ATOM 761 C C . ASP A 1 93 ? 0.528 -5.628 13.539 1.00 92.12 93 ASP A C 1
ATOM 763 O O . ASP A 1 93 ? 1.538 -5.631 12.831 1.00 92.12 93 ASP A O 1
ATOM 767 N N . GLY A 1 94 ? -0.699 -5.643 13.000 1.00 91.12 94 GLY A N 1
ATOM 768 C CA . GLY A 1 94 ? -0.939 -5.577 11.556 1.00 91.12 94 GLY A CA 1
ATOM 769 C C . GLY A 1 94 ? -0.402 -4.287 10.917 1.00 91.12 94 GLY A C 1
ATOM 770 O O . GLY A 1 94 ? 0.208 -4.335 9.847 1.00 91.12 94 GLY A O 1
ATOM 771 N N . LEU A 1 95 ? -0.566 -3.138 11.584 1.00 94.62 95 LEU A N 1
ATOM 772 C CA . LEU A 1 95 ? -0.028 -1.849 11.134 1.00 94.62 95 LEU A CA 1
ATOM 773 C C . LEU A 1 95 ? 1.509 -1.780 11.220 1.00 94.62 95 LEU A C 1
ATOM 775 O O . LEU A 1 95 ? 2.115 -1.119 10.379 1.00 94.62 95 LEU A O 1
ATOM 779 N N . ASP A 1 96 ? 2.151 -2.456 12.181 1.00 94.81 96 ASP A N 1
ATOM 780 C CA . ASP A 1 96 ? 3.619 -2.566 12.249 1.00 94.81 96 ASP A CA 1
ATOM 781 C C . ASP A 1 96 ? 4.191 -3.391 11.096 1.00 94.81 96 ASP A C 1
ATOM 783 O O . ASP A 1 96 ? 5.080 -2.915 10.385 1.00 94.81 96 ASP A O 1
ATOM 787 N N . VAL A 1 97 ? 3.650 -4.591 10.853 1.00 94.94 97 VAL A N 1
ATOM 788 C CA . VAL A 1 97 ? 4.064 -5.438 9.720 1.00 94.94 97 VAL A CA 1
ATOM 789 C C . VAL A 1 97 ? 3.898 -4.685 8.398 1.00 94.94 97 VAL A C 1
ATOM 791 O O . VAL A 1 97 ? 4.792 -4.708 7.547 1.00 94.94 97 VAL A O 1
ATOM 794 N N . LEU A 1 98 ? 2.787 -3.961 8.242 1.00 93.62 98 LEU A N 1
ATOM 795 C CA . LEU A 1 98 ? 2.511 -3.173 7.047 1.00 93.62 98 LEU A CA 1
ATOM 796 C C . LEU A 1 98 ? 3.485 -1.998 6.869 1.00 93.62 98 LEU A C 1
ATOM 798 O O . LEU A 1 98 ? 3.941 -1.751 5.753 1.00 93.62 98 LEU A O 1
ATOM 802 N N . LEU A 1 99 ? 3.834 -1.293 7.949 1.00 95.44 99 LEU A N 1
ATOM 803 C CA . LEU A 1 99 ? 4.772 -0.169 7.909 1.00 95.44 99 LEU A CA 1
ATOM 804 C C . LEU A 1 99 ? 6.203 -0.629 7.586 1.00 95.44 99 LEU A C 1
ATOM 806 O O . LEU A 1 99 ? 6.886 0.018 6.792 1.00 95.44 99 LEU A O 1
ATOM 810 N N . VAL A 1 100 ? 6.636 -1.771 8.135 1.00 96.75 100 VAL A N 1
ATOM 811 C CA . VAL A 1 100 ? 7.928 -2.394 7.801 1.00 96.75 100 VAL A CA 1
ATOM 812 C C . VAL A 1 100 ? 7.967 -2.813 6.330 1.00 96.75 100 VAL A C 1
ATOM 814 O O . VAL A 1 100 ? 8.933 -2.490 5.635 1.00 96.75 100 VAL A O 1
ATOM 817 N N . PHE A 1 101 ? 6.910 -3.463 5.821 1.00 95.44 101 PHE A N 1
ATOM 818 C CA . PHE A 1 101 ? 6.824 -3.815 4.401 1.00 95.44 101 PHE A CA 1
ATOM 819 C C . PHE A 1 101 ? 6.862 -2.565 3.516 1.00 95.44 101 PHE A C 1
ATOM 821 O O . PHE A 1 101 ? 7.658 -2.511 2.582 1.00 95.44 101 PHE A O 1
ATOM 828 N N . ALA A 1 102 ? 6.055 -1.542 3.820 1.00 96.50 102 ALA A N 1
ATOM 829 C CA . ALA A 1 102 ? 6.006 -0.305 3.044 1.00 96.50 102 ALA A CA 1
ATOM 830 C C . ALA A 1 102 ? 7.361 0.420 3.027 1.00 96.50 102 ALA A C 1
ATOM 832 O O . ALA A 1 102 ? 7.771 0.912 1.978 1.00 96.50 102 ALA A O 1
ATOM 833 N N . GLY A 1 103 ? 8.095 0.447 4.144 1.00 96.12 103 GLY A N 1
ATOM 834 C CA . GLY A 1 103 ? 9.445 1.014 4.204 1.00 96.12 103 GLY A CA 1
ATOM 835 C C . GLY A 1 103 ? 10.441 0.271 3.308 1.00 96.12 103 GLY A C 1
ATOM 836 O O . GLY A 1 103 ? 11.078 0.885 2.450 1.00 96.12 103 GLY A O 1
ATOM 837 N N . LEU A 1 104 ? 10.535 -1.055 3.458 1.00 97.00 104 LEU A N 1
ATOM 838 C CA . LEU A 1 104 ? 11.442 -1.899 2.667 1.00 97.00 104 LEU A CA 1
ATOM 839 C C . LEU A 1 104 ? 11.100 -1.869 1.171 1.00 97.00 104 LEU A C 1
ATOM 841 O O . LEU A 1 104 ? 11.984 -1.701 0.333 1.00 97.00 104 LEU A O 1
ATOM 845 N N . PHE A 1 105 ? 9.816 -1.977 0.833 1.00 97.25 105 PHE A N 1
ATOM 846 C CA . PHE A 1 105 ? 9.339 -1.912 -0.543 1.00 97.25 105 PHE A CA 1
ATOM 847 C C . PHE A 1 105 ? 9.603 -0.537 -1.171 1.00 97.25 105 PHE A C 1
ATOM 849 O O . PHE A 1 105 ? 10.137 -0.472 -2.275 1.00 97.25 105 PHE A O 1
ATOM 856 N N . SER A 1 106 ? 9.336 0.565 -0.457 1.00 97.31 106 SER A N 1
ATOM 857 C CA . SER A 1 106 ? 9.635 1.918 -0.956 1.00 97.31 106 SER A CA 1
ATOM 858 C C . SER A 1 106 ? 11.127 2.110 -1.229 1.00 97.31 106 SER A C 1
ATOM 860 O O . SER A 1 106 ? 11.477 2.734 -2.228 1.00 97.31 106 SER A O 1
ATOM 862 N N . ALA A 1 107 ? 12.010 1.548 -0.395 1.00 97.00 107 ALA A N 1
ATOM 863 C CA . ALA A 1 107 ? 13.451 1.584 -0.635 1.00 97.00 107 ALA A CA 1
ATOM 864 C C . ALA A 1 107 ? 13.839 0.838 -1.925 1.00 97.00 107 ALA A C 1
ATOM 866 O O . ALA A 1 107 ? 14.595 1.380 -2.731 1.00 97.00 107 ALA A O 1
ATOM 867 N N . VAL A 1 108 ? 13.271 -0.352 -2.166 1.00 96.56 108 VAL A N 1
ATOM 868 C CA . VAL A 1 108 ? 13.482 -1.112 -3.413 1.00 96.56 108 VAL A CA 1
ATOM 869 C C . VAL A 1 108 ? 12.949 -0.350 -4.628 1.00 96.56 108 VAL A C 1
ATOM 871 O O . VAL A 1 108 ? 13.686 -0.167 -5.589 1.00 96.56 108 VAL A O 1
ATOM 874 N N . VAL A 1 109 ? 11.714 0.164 -4.600 1.00 97.06 109 VAL A N 1
ATOM 875 C CA . VAL A 1 109 ? 11.175 0.961 -5.721 1.00 97.06 109 VAL A CA 1
ATOM 876 C C . VAL A 1 109 ? 12.033 2.208 -5.973 1.00 97.06 109 VAL A C 1
ATOM 878 O O . VAL A 1 109 ? 12.262 2.574 -7.123 1.00 97.06 109 VAL A O 1
ATOM 881 N N . THR A 1 110 ? 12.570 2.831 -4.920 1.00 96.31 110 THR A N 1
ATOM 882 C CA . THR A 1 110 ? 13.418 4.026 -5.045 1.00 96.31 110 THR A CA 1
ATOM 883 C C . THR A 1 110 ? 14.730 3.746 -5.783 1.00 96.31 110 THR A C 1
ATOM 885 O O . THR A 1 110 ? 15.142 4.597 -6.566 1.00 96.31 110 THR A O 1
ATOM 888 N N . THR A 1 111 ? 15.383 2.585 -5.618 1.00 95.88 111 THR A N 1
ATOM 889 C CA . THR A 1 111 ? 16.619 2.299 -6.382 1.00 95.88 111 THR A CA 1
ATOM 890 C C . THR A 1 111 ? 16.342 2.189 -7.882 1.00 95.88 111 THR A C 1
ATOM 892 O O . THR A 1 111 ? 17.067 2.781 -8.681 1.00 95.88 111 THR A O 1
ATOM 895 N N . PHE A 1 112 ? 15.250 1.520 -8.258 1.00 94.12 112 PHE A N 1
ATOM 896 C CA . PHE A 1 112 ? 14.786 1.430 -9.643 1.00 94.12 112 PHE A CA 1
ATOM 897 C C . PHE A 1 112 ? 14.414 2.808 -10.222 1.00 94.12 112 PHE A C 1
ATOM 899 O O . PHE A 1 112 ? 14.888 3.163 -11.299 1.00 94.12 112 PHE A O 1
ATOM 906 N N . VAL A 1 113 ? 13.660 3.628 -9.479 1.00 95.62 113 VAL A N 1
ATOM 907 C CA . VAL A 1 113 ? 13.302 5.005 -9.876 1.00 95.62 113 VAL A CA 1
ATOM 908 C C . VAL A 1 113 ? 14.534 5.900 -10.045 1.00 95.62 113 VAL A C 1
ATOM 910 O O . VAL A 1 113 ? 14.612 6.652 -11.015 1.00 95.62 113 VAL A O 1
ATOM 913 N N . VAL A 1 114 ? 15.522 5.829 -9.148 1.00 94.38 114 VAL A N 1
ATOM 914 C CA . VAL A 1 114 ? 16.775 6.601 -9.272 1.00 94.38 114 VAL A CA 1
ATOM 915 C C . VAL A 1 114 ? 17.551 6.207 -10.533 1.00 94.38 114 VAL A C 1
ATOM 917 O O . VAL A 1 114 ? 18.136 7.079 -11.177 1.00 94.38 114 VAL A O 1
ATOM 920 N N . GLN A 1 115 ? 17.511 4.928 -10.919 1.00 90.44 115 GLN A N 1
ATOM 921 C CA . GLN A 1 115 ? 18.146 4.436 -12.138 1.00 90.44 115 GLN A CA 1
ATOM 922 C C . GLN A 1 115 ? 17.413 4.904 -13.409 1.00 90.44 115 GLN A C 1
ATOM 924 O O . GLN A 1 115 ? 18.043 5.504 -14.275 1.00 90.44 115 GLN A O 1
ATOM 929 N N . THR A 1 116 ? 16.099 4.680 -13.539 1.00 90.38 116 THR A N 1
ATOM 930 C CA . THR A 1 116 ? 15.373 4.970 -14.797 1.00 90.38 116 THR A CA 1
ATOM 931 C C . THR A 1 116 ? 14.896 6.407 -14.952 1.00 90.38 116 THR A C 1
ATOM 933 O O . THR A 1 116 ? 14.542 6.801 -16.062 1.00 90.38 116 THR A O 1
ATOM 936 N N . SER A 1 117 ? 14.901 7.223 -13.894 1.00 89.81 117 SER A N 1
ATOM 937 C CA . SER A 1 117 ? 14.595 8.659 -14.014 1.00 89.81 117 SER A CA 1
ATOM 938 C C . SER A 1 117 ? 15.649 9.429 -14.819 1.00 89.81 117 SER A C 1
ATOM 940 O O . SER A 1 117 ? 15.353 10.509 -15.330 1.00 89.81 117 SER A O 1
ATOM 942 N N . GLN A 1 118 ? 16.844 8.858 -15.010 1.00 88.00 118 GLN A N 1
ATOM 943 C CA . GLN A 1 118 ? 17.848 9.389 -15.936 1.00 88.00 118 GLN A CA 1
ATOM 944 C C . GLN A 1 118 ? 17.419 9.215 -17.404 1.00 88.00 118 GLN A C 1
ATOM 946 O O . GLN A 1 118 ? 17.670 10.102 -18.211 1.00 88.00 118 GLN A O 1
ATOM 951 N N . ASN A 1 119 ? 16.668 8.155 -17.741 1.00 85.00 119 ASN A N 1
ATOM 952 C CA . ASN A 1 119 ? 16.111 7.931 -19.087 1.00 85.00 119 ASN A CA 1
ATOM 953 C C . ASN A 1 119 ? 15.044 8.979 -19.479 1.00 85.00 119 ASN A C 1
ATOM 955 O O . ASN A 1 119 ? 14.597 9.022 -20.623 1.00 85.00 119 ASN A O 1
ATOM 959 N N . LEU A 1 120 ? 14.606 9.818 -18.531 1.00 84.94 120 LEU A N 1
ATOM 960 C CA . LEU A 1 120 ? 13.726 10.965 -18.775 1.00 84.94 120 LEU A CA 1
ATOM 961 C C . LEU A 1 120 ? 14.509 12.262 -19.065 1.00 84.94 120 LEU A C 1
ATOM 963 O O . LEU A 1 120 ? 13.918 13.341 -19.075 1.00 84.94 120 LEU A O 1
ATOM 967 N N . GLN A 1 121 ? 15.824 12.169 -19.283 1.00 84.00 121 GLN A N 1
ATOM 968 C CA . GLN A 1 121 ? 16.727 13.281 -19.576 1.00 84.00 121 GLN A CA 1
ATOM 969 C C . GLN A 1 121 ? 17.634 12.950 -20.773 1.00 84.00 121 GLN A C 1
ATOM 971 O O . GLN A 1 121 ? 17.781 11.793 -21.164 1.00 84.00 121 GLN A O 1
ATOM 976 N N . VAL A 1 122 ? 18.257 13.979 -21.354 1.00 81.44 122 VAL A N 1
ATOM 977 C CA . VAL A 1 122 ? 19.202 13.839 -22.474 1.00 81.44 122 VAL A CA 1
ATOM 978 C C . VAL A 1 122 ? 20.447 13.077 -22.018 1.00 81.44 122 VAL A C 1
ATOM 980 O O . VAL A 1 122 ? 21.202 13.571 -21.176 1.00 81.44 122 VAL A O 1
ATOM 983 N N . ASP A 1 123 ? 20.720 11.919 -22.624 1.00 84.50 123 ASP A N 1
ATOM 984 C CA . ASP A 1 123 ? 22.000 11.234 -22.446 1.00 84.50 123 ASP A CA 1
ATOM 985 C C . ASP A 1 123 ? 23.104 11.941 -23.251 1.00 84.50 123 ASP A C 1
ATOM 987 O O . ASP A 1 123 ? 23.391 11.632 -24.410 1.00 84.50 123 ASP A O 1
ATOM 991 N N . TYR A 1 124 ? 23.765 12.900 -22.603 1.00 85.25 124 TYR A N 1
ATOM 992 C CA . TYR A 1 124 ? 24.929 13.589 -23.158 1.00 85.25 124 TYR A CA 1
ATOM 993 C C . TYR A 1 124 ? 26.098 12.646 -23.487 1.00 85.25 124 TYR A C 1
ATOM 995 O O . TYR A 1 124 ? 26.930 13.007 -24.320 1.00 85.25 124 TYR A O 1
ATOM 1003 N N . SER A 1 125 ? 26.183 11.451 -22.888 1.00 86.31 125 SER A N 1
ATOM 1004 C CA . SER A 1 125 ? 27.204 10.461 -23.249 1.00 86.31 125 SER A CA 1
ATOM 1005 C C . SER A 1 125 ? 26.890 9.810 -24.600 1.00 86.31 125 SER A C 1
ATOM 1007 O O . SER A 1 125 ? 27.784 9.719 -25.443 1.00 86.31 125 SER A O 1
ATOM 1009 N N . GLN A 1 126 ? 25.617 9.492 -24.869 1.00 86.06 126 GLN A N 1
ATOM 1010 C CA . GLN A 1 126 ? 25.152 9.033 -26.180 1.00 86.06 126 GLN A CA 1
ATOM 1011 C C . GLN A 1 126 ? 25.346 10.114 -27.254 1.00 86.06 126 GLN A C 1
ATOM 1013 O O . GLN A 1 126 ? 25.939 9.824 -28.290 1.00 86.06 126 GLN A O 1
ATOM 1018 N N . VAL A 1 127 ? 24.929 11.361 -26.989 1.00 88.00 127 VAL A N 1
ATOM 1019 C CA . VAL A 1 127 ? 25.111 12.499 -27.919 1.00 88.00 127 VAL A CA 1
ATOM 1020 C C . VAL A 1 127 ? 26.598 12.735 -28.223 1.00 88.00 127 VAL A C 1
ATOM 1022 O O . VAL A 1 127 ? 26.981 12.952 -29.372 1.00 88.00 127 VAL A O 1
ATOM 1025 N N . THR A 1 128 ? 27.467 12.649 -27.210 1.00 89.94 128 THR A N 1
ATOM 1026 C CA . THR A 1 128 ? 28.921 12.775 -27.407 1.00 89.94 128 THR A CA 1
ATOM 1027 C C . THR A 1 128 ? 29.469 11.614 -28.240 1.00 89.94 128 THR A C 1
ATOM 1029 O O . THR A 1 128 ? 30.291 11.838 -29.126 1.00 89.94 128 THR A O 1
ATOM 1032 N N . ALA A 1 129 ? 29.003 10.383 -28.010 1.00 90.94 129 ALA A N 1
ATOM 1033 C CA . ALA A 1 129 ? 29.425 9.220 -28.784 1.00 90.94 129 ALA A CA 1
ATOM 1034 C C . ALA A 1 129 ? 29.012 9.321 -30.264 1.00 90.94 129 ALA A C 1
ATOM 1036 O O . ALA A 1 129 ? 29.844 9.072 -31.135 1.00 90.94 129 ALA A O 1
ATOM 1037 N N . THR A 1 130 ? 27.777 9.738 -30.574 1.00 88.94 130 THR A N 1
ATOM 1038 C CA . THR A 1 130 ? 27.319 9.903 -31.967 1.00 88.94 130 THR A CA 1
ATOM 1039 C C . THR A 1 130 ? 28.086 10.999 -32.705 1.00 88.94 130 THR A C 1
ATOM 1041 O O . THR A 1 130 ? 28.489 10.788 -33.848 1.00 88.94 130 THR A O 1
ATOM 1044 N N . LEU A 1 131 ? 28.378 12.124 -32.044 1.00 90.25 131 LEU A N 1
ATOM 1045 C CA . LEU A 1 131 ? 29.199 13.200 -32.615 1.00 90.25 131 LEU A CA 1
ATOM 1046 C C . LEU A 1 131 ? 30.668 12.781 -32.819 1.00 90.25 131 LEU A C 1
ATOM 1048 O O . LEU A 1 131 ? 31.306 13.209 -33.781 1.00 90.25 131 LEU A O 1
ATOM 1052 N N . LEU A 1 132 ? 31.212 11.917 -31.953 1.00 92.25 132 LEU A N 1
ATOM 1053 C CA . LEU A 1 132 ? 32.548 11.338 -32.139 1.00 92.25 132 LEU A CA 1
ATOM 1054 C C . LEU A 1 132 ? 32.598 10.348 -33.312 1.00 92.25 132 LEU A C 1
ATOM 1056 O O . LEU A 1 132 ? 33.595 10.335 -34.032 1.00 92.25 132 LEU A O 1
ATOM 1060 N N . PHE A 1 133 ? 31.543 9.559 -33.545 1.00 90.75 133 PHE A N 1
ATOM 1061 C CA . PHE A 1 133 ? 31.449 8.713 -34.740 1.00 90.75 133 PHE A CA 1
ATOM 1062 C C . PHE A 1 133 ? 31.377 9.548 -36.026 1.00 90.75 133 PHE A C 1
ATOM 1064 O O . PHE A 1 133 ? 32.172 9.302 -36.931 1.00 90.75 133 PHE A O 1
ATOM 1071 N N . GLU A 1 134 ? 30.531 10.587 -36.079 1.00 91.00 134 GLU A N 1
ATOM 1072 C CA . GLU A 1 134 ? 30.480 11.518 -37.221 1.00 91.00 134 GLU A CA 1
ATOM 1073 C C . GLU A 1 134 ? 31.860 12.145 -37.493 1.00 91.00 134 GLU A C 1
ATOM 1075 O O . GLU A 1 134 ? 32.334 12.141 -38.629 1.00 91.00 134 GLU A O 1
ATOM 1080 N N . LEU A 1 135 ? 32.569 12.599 -36.452 1.00 91.50 135 LEU A N 1
ATOM 1081 C CA . LEU A 1 135 ? 33.919 13.152 -36.589 1.00 91.50 135 LEU A CA 1
ATOM 1082 C C . LEU A 1 135 ? 34.930 12.138 -37.161 1.00 91.50 135 LEU A C 1
ATOM 1084 O O . LEU A 1 135 ? 35.764 12.508 -37.990 1.00 91.50 135 LEU A O 1
ATOM 1088 N N . ILE A 1 136 ? 34.866 10.870 -36.742 1.00 92.94 136 ILE A N 1
ATOM 1089 C CA . ILE A 1 136 ? 35.744 9.798 -37.242 1.00 92.94 136 ILE A CA 1
ATOM 1090 C C . ILE A 1 136 ? 35.443 9.480 -38.712 1.00 92.94 136 ILE A C 1
ATOM 1092 O O . ILE A 1 136 ? 36.376 9.318 -39.503 1.00 92.94 136 ILE A O 1
ATOM 1096 N N . ASP A 1 137 ? 34.170 9.424 -39.106 1.00 91.00 137 ASP A N 1
ATOM 1097 C CA . ASP A 1 137 ? 33.798 9.143 -40.494 1.00 91.00 137 ASP A CA 1
ATOM 1098 C C . ASP A 1 137 ? 34.057 10.334 -41.429 1.00 91.00 137 ASP A C 1
ATOM 1100 O O . ASP A 1 137 ? 34.522 10.123 -42.549 1.00 91.00 137 ASP A O 1
ATOM 1104 N N . VAL A 1 138 ? 33.928 11.582 -40.960 1.00 91.94 138 VAL A N 1
ATOM 1105 C CA . VAL A 1 138 ? 34.405 12.775 -41.689 1.00 91.94 138 VAL A CA 1
ATOM 1106 C C . VAL A 1 138 ? 35.925 12.737 -41.896 1.00 91.94 138 VAL A C 1
ATOM 1108 O O . VAL A 1 138 ? 36.400 13.016 -43.000 1.00 91.94 138 VAL A O 1
ATOM 1111 N N . GLN A 1 139 ? 36.707 12.343 -40.883 1.00 92.12 139 GLN A N 1
ATOM 1112 C CA . GLN A 1 139 ? 38.162 12.176 -41.023 1.00 92.12 139 GLN A CA 1
ATOM 1113 C C . GLN A 1 139 ? 38.522 11.066 -42.024 1.00 92.12 139 GLN A C 1
ATOM 1115 O O . GLN A 1 139 ? 39.409 11.251 -42.860 1.00 92.12 139 GLN A O 1
ATOM 1120 N N . ARG A 1 140 ? 37.814 9.929 -41.983 1.00 90.19 140 ARG A N 1
ATOM 1121 C CA . ARG A 1 140 ? 37.989 8.813 -42.927 1.00 90.19 140 ARG A CA 1
ATOM 1122 C C . ARG A 1 140 ? 37.614 9.207 -44.359 1.00 90.19 140 ARG A C 1
ATOM 1124 O O . ARG A 1 140 ? 38.345 8.865 -45.286 1.00 90.19 140 ARG A O 1
ATOM 1131 N N . ALA A 1 141 ? 36.518 9.940 -44.540 1.00 91.00 141 ALA A N 1
ATOM 1132 C CA . ALA A 1 141 ? 36.077 10.442 -45.838 1.00 91.00 141 ALA A CA 1
ATOM 1133 C C . ALA A 1 141 ? 37.114 11.395 -46.453 1.00 91.00 141 ALA A C 1
ATOM 1135 O O . ALA A 1 141 ? 37.534 11.202 -47.594 1.00 91.00 141 ALA A O 1
ATOM 1136 N N . ALA A 1 142 ? 37.606 12.358 -45.666 1.00 89.25 142 ALA A N 1
ATOM 1137 C CA . ALA A 1 142 ? 38.656 13.277 -46.097 1.00 89.25 142 ALA A CA 1
ATOM 1138 C C . ALA A 1 142 ? 39.959 12.544 -46.477 1.00 89.25 142 ALA A C 1
ATOM 1140 O O . ALA A 1 142 ? 40.564 12.864 -47.499 1.00 89.25 142 ALA A O 1
ATOM 1141 N N . ALA A 1 143 ? 40.366 11.528 -45.705 1.00 90.75 143 ALA A N 1
ATOM 1142 C CA . ALA A 1 143 ? 41.549 10.715 -46.002 1.00 90.75 143 ALA A CA 1
ATOM 1143 C C . ALA A 1 143 ? 41.407 9.869 -47.284 1.00 90.75 143 ALA A C 1
ATOM 1145 O O . ALA A 1 143 ? 42.388 9.674 -47.999 1.00 90.75 143 ALA A O 1
ATOM 1146 N N . ASN A 1 144 ? 40.193 9.406 -47.599 1.00 91.19 144 ASN A N 1
ATOM 1147 C CA . ASN A 1 144 ? 39.882 8.663 -48.825 1.00 91.19 144 ASN A CA 1
ATOM 1148 C C . ASN A 1 144 ? 39.590 9.567 -50.042 1.00 91.19 144 ASN A C 1
ATOM 1150 O O . ASN A 1 144 ? 39.365 9.054 -51.137 1.00 91.19 144 ASN A O 1
ATOM 1154 N N . GLY A 1 145 ? 39.574 10.895 -49.874 1.00 86.94 145 GLY A N 1
ATOM 1155 C CA . GLY A 1 145 ? 39.267 11.851 -50.943 1.00 86.94 145 GLY A CA 1
ATOM 1156 C C . GLY A 1 145 ? 37.787 11.924 -51.347 1.00 86.94 145 GLY A C 1
ATOM 1157 O O . GLY A 1 145 ? 37.479 12.483 -52.399 1.00 86.94 145 GLY A O 1
ATOM 1158 N N . THR A 1 146 ? 36.869 11.375 -50.544 1.00 88.19 146 THR A N 1
ATOM 1159 C CA . THR A 1 146 ? 35.415 11.493 -50.761 1.00 88.19 146 THR A CA 1
ATOM 1160 C C . THR A 1 146 ? 34.880 12.810 -50.192 1.00 88.19 146 THR A C 1
ATOM 1162 O O . THR A 1 146 ? 35.488 13.404 -49.298 1.00 88.19 146 THR A O 1
ATOM 1165 N N . LEU A 1 147 ? 33.739 13.298 -50.691 1.00 85.00 147 LEU A N 1
ATOM 1166 C CA . LEU A 1 147 ? 33.200 14.586 -50.251 1.00 85.00 147 LEU A CA 1
ATOM 1167 C C . LEU A 1 147 ? 32.607 14.466 -48.842 1.00 85.00 147 LEU A C 1
ATOM 1169 O O . LEU A 1 147 ? 31.877 13.531 -48.533 1.00 85.00 147 LEU A O 1
ATOM 1173 N N . VAL A 1 148 ? 32.856 15.466 -47.992 1.00 82.06 148 VAL A N 1
ATOM 1174 C CA . VAL A 1 148 ? 32.319 15.509 -46.614 1.00 82.06 148 VAL A CA 1
ATOM 1175 C C . VAL A 1 148 ? 30.781 15.523 -46.591 1.00 82.06 148 VAL A C 1
ATOM 1177 O O . VAL A 1 148 ? 30.176 15.054 -45.636 1.00 82.06 148 VAL A O 1
ATOM 1180 N N . ASN A 1 149 ? 30.138 16.001 -47.661 1.00 84.25 149 ASN A N 1
ATOM 1181 C CA . ASN A 1 149 ? 28.678 15.980 -47.808 1.00 84.25 149 ASN A CA 1
ATOM 1182 C C . ASN A 1 149 ? 28.091 14.574 -48.034 1.00 84.25 149 ASN A C 1
ATOM 1184 O O . ASN A 1 149 ? 26.883 14.416 -47.882 1.00 84.25 149 ASN A O 1
ATOM 1188 N N . ASP A 1 150 ? 28.918 13.582 -48.385 1.00 83.06 150 ASP A N 1
ATOM 1189 C CA . ASP A 1 150 ? 28.495 12.189 -48.575 1.00 83.06 150 ASP A CA 1
ATOM 1190 C C . ASP A 1 150 ? 28.485 11.406 -47.242 1.00 83.06 150 ASP A C 1
ATOM 1192 O O . ASP A 1 150 ? 28.039 10.258 -47.193 1.00 83.06 150 ASP A O 1
ATOM 1196 N N . VAL A 1 151 ? 28.978 12.012 -46.153 1.00 85.94 151 VAL A N 1
ATOM 1197 C CA . VAL A 1 151 ? 28.981 11.428 -44.805 1.00 85.94 151 VAL A CA 1
ATOM 1198 C C . VAL A 1 151 ? 27.616 11.658 -44.138 1.00 85.94 151 VAL A C 1
ATOM 1200 O O . VAL A 1 151 ? 27.148 12.801 -44.102 1.00 85.94 151 VAL A O 1
ATOM 1203 N N . PRO A 1 152 ? 26.968 10.618 -43.576 1.00 85.12 152 PRO A N 1
ATOM 1204 C CA . PRO A 1 152 ? 25.765 10.791 -42.769 1.00 85.12 152 PRO A CA 1
ATOM 1205 C C . PRO A 1 152 ? 26.035 11.693 -41.560 1.00 85.12 152 PRO A C 1
ATOM 1207 O O . PRO A 1 152 ? 26.958 11.444 -40.786 1.00 85.12 152 PRO A O 1
ATOM 1210 N N . ARG A 1 153 ? 25.208 12.727 -41.389 1.00 83.31 153 ARG A N 1
ATOM 1211 C CA . ARG A 1 153 ? 25.211 13.561 -40.178 1.00 83.31 153 ARG A CA 1
ATOM 1212 C C . ARG A 1 153 ? 24.569 12.799 -39.025 1.00 83.31 153 ARG A C 1
ATOM 1214 O O . ARG A 1 153 ? 23.689 11.974 -39.257 1.00 83.31 153 ARG A O 1
ATOM 1221 N N . SER A 1 154 ? 24.972 13.098 -37.797 1.00 81.19 154 SER A N 1
ATOM 1222 C CA . SER A 1 154 ? 24.354 12.518 -36.607 1.00 81.19 154 SER A CA 1
ATOM 1223 C C . SER A 1 154 ? 22.895 12.965 -36.436 1.00 81.19 154 SER A C 1
ATOM 1225 O O . SER A 1 154 ? 22.569 14.149 -36.523 1.00 81.19 154 SER A O 1
ATOM 1227 N N . ASP A 1 155 ? 22.016 12.006 -36.131 1.00 79.50 155 ASP A N 1
ATOM 1228 C CA . ASP A 1 155 ? 20.602 12.264 -35.812 1.00 79.50 155 ASP A CA 1
ATOM 1229 C C . ASP A 1 155 ? 20.414 12.946 -34.437 1.00 79.50 155 ASP A C 1
ATOM 1231 O O . ASP A 1 155 ? 19.337 13.458 -34.135 1.00 79.50 155 ASP A O 1
ATOM 1235 N N . LEU A 1 156 ? 21.454 12.951 -33.589 1.00 79.69 156 LEU A N 1
ATOM 1236 C CA . LEU A 1 156 ? 21.450 13.542 -32.249 1.00 79.69 156 LEU A CA 1
ATOM 1237 C C . LEU A 1 156 ? 22.433 14.716 -32.157 1.00 79.69 156 LEU A C 1
ATOM 1239 O O . LEU A 1 156 ? 23.649 14.530 -32.141 1.00 79.69 156 LEU A O 1
ATOM 1243 N N . THR A 1 157 ? 21.891 15.920 -31.978 1.00 77.31 157 THR A N 1
ATOM 1244 C CA . THR A 1 157 ? 22.651 17.149 -31.686 1.00 77.31 157 THR A CA 1
ATOM 1245 C C . THR A 1 157 ? 22.362 17.677 -30.269 1.00 77.31 157 THR A C 1
ATOM 1247 O O . THR A 1 157 ? 21.310 17.357 -29.707 1.00 77.31 157 THR A O 1
ATOM 1250 N N . PRO A 1 158 ? 23.204 18.564 -29.696 1.00 74.88 158 PRO A N 1
ATOM 1251 C CA . PRO A 1 158 ? 22.943 19.200 -28.396 1.00 74.88 158 PRO A CA 1
ATOM 1252 C C . PRO A 1 158 ? 21.714 20.129 -28.353 1.00 74.88 158 PRO A C 1
ATOM 1254 O O . PRO A 1 158 ? 21.371 20.622 -27.283 1.00 74.88 158 PRO A O 1
ATOM 1257 N N . PHE A 1 159 ? 21.077 20.391 -29.500 1.00 77.00 159 PHE A N 1
ATOM 1258 C CA . PHE A 1 159 ? 19.908 21.269 -29.644 1.00 77.00 159 PHE A CA 1
ATOM 1259 C C . PHE A 1 159 ? 18.651 20.510 -30.100 1.00 77.00 159 PHE A C 1
ATOM 1261 O O . PHE A 1 159 ? 17.688 21.127 -30.546 1.00 77.00 159 PHE A O 1
ATOM 1268 N N . SER A 1 160 ? 18.671 19.177 -30.034 1.00 74.50 160 SER A N 1
ATOM 1269 C CA . SER A 1 160 ? 17.534 18.332 -30.416 1.00 74.50 160 SER A CA 1
ATOM 1270 C C . SER A 1 160 ? 16.433 18.413 -29.356 1.00 74.50 160 SER A C 1
ATOM 1272 O O . SER A 1 160 ? 16.726 18.277 -28.167 1.00 74.50 160 SER A O 1
ATOM 1274 N N . ASP A 1 161 ? 15.174 18.568 -29.770 1.00 74.50 161 ASP A N 1
ATOM 1275 C CA . ASP A 1 161 ? 14.033 18.483 -28.853 1.00 74.50 161 ASP A CA 1
ATOM 1276 C C . ASP A 1 161 ? 13.947 17.072 -28.253 1.00 74.50 161 ASP A C 1
ATOM 1278 O O . ASP A 1 161 ? 13.678 16.086 -28.943 1.00 74.50 161 ASP A O 1
ATOM 1282 N N . PHE A 1 162 ? 14.215 16.963 -26.950 1.00 77.44 162 PHE A N 1
ATOM 1283 C CA . PHE A 1 162 ? 14.242 15.677 -26.265 1.00 77.44 162 PHE A CA 1
ATOM 1284 C C . PHE A 1 162 ? 12.832 15.191 -25.922 1.00 77.44 162 PHE A C 1
ATOM 1286 O O . PHE A 1 162 ? 12.095 15.816 -25.153 1.00 77.44 162 PHE A O 1
ATOM 1293 N N . HIS A 1 163 ? 12.496 14.009 -26.429 1.00 79.31 163 HIS A N 1
ATOM 1294 C CA . HIS A 1 163 ? 11.296 13.274 -26.060 1.00 79.31 163 HIS A CA 1
ATOM 1295 C C . HIS A 1 163 ? 11.698 11.880 -25.552 1.00 79.31 163 HIS A C 1
ATOM 1297 O O . HIS A 1 163 ? 12.231 11.091 -26.335 1.00 79.31 163 HIS A O 1
ATOM 1303 N N . PRO A 1 164 ? 11.470 11.555 -24.262 1.00 79.81 164 PRO A N 1
ATOM 1304 C CA . PRO A 1 164 ? 11.777 10.230 -23.734 1.00 79.81 164 PRO A CA 1
ATOM 1305 C C . PRO A 1 164 ? 10.873 9.179 -24.382 1.00 79.81 164 PRO A C 1
ATOM 1307 O O . PRO A 1 164 ? 9.756 9.483 -24.813 1.00 79.81 164 PRO A O 1
ATOM 1310 N N . THR A 1 165 ? 11.325 7.924 -24.439 1.00 86.12 165 THR A N 1
ATOM 1311 C CA . THR A 1 165 ? 10.542 6.883 -25.115 1.00 86.12 165 THR A CA 1
ATOM 1312 C C . THR A 1 165 ? 9.212 6.623 -24.395 1.00 86.12 165 THR A C 1
ATOM 1314 O O . THR A 1 165 ? 9.070 6.821 -23.180 1.00 86.12 165 THR A O 1
ATOM 1317 N N . ILE A 1 166 ? 8.212 6.136 -25.137 1.00 86.75 166 ILE A N 1
ATOM 1318 C CA . ILE A 1 166 ? 6.920 5.744 -24.550 1.00 86.75 166 ILE A CA 1
ATOM 1319 C C . ILE A 1 166 ? 7.130 4.638 -23.495 1.00 86.75 166 ILE A C 1
ATOM 1321 O O . ILE A 1 166 ? 6.484 4.642 -22.454 1.00 86.75 166 ILE A O 1
ATOM 1325 N N . SER A 1 167 ? 8.095 3.739 -23.708 1.00 88.62 167 SER A N 1
ATOM 1326 C CA . SER A 1 167 ? 8.529 2.741 -22.723 1.00 88.62 167 SER A CA 1
ATOM 1327 C C . SER A 1 167 ? 9.094 3.365 -21.441 1.00 88.62 167 SER A C 1
ATOM 1329 O O . SER A 1 167 ? 8.634 3.018 -20.355 1.00 88.62 167 SER A O 1
ATOM 1331 N N . ASP A 1 168 ? 10.041 4.304 -21.538 1.00 89.12 168 ASP A N 1
ATOM 1332 C CA . ASP A 1 168 ? 10.679 4.922 -20.364 1.00 89.12 168 ASP A CA 1
ATOM 1333 C C . ASP A 1 168 ? 9.689 5.752 -19.545 1.00 89.12 168 ASP A C 1
ATOM 1335 O O . ASP A 1 168 ? 9.687 5.693 -18.313 1.00 89.12 168 ASP A O 1
ATOM 1339 N N . SER A 1 169 ? 8.818 6.504 -20.221 1.00 91.38 169 SER A N 1
ATOM 1340 C CA . SER A 1 169 ? 7.772 7.296 -19.567 1.00 91.38 169 SER A CA 1
ATOM 1341 C C . SER A 1 169 ? 6.716 6.419 -18.881 1.00 91.38 169 SER A C 1
ATOM 1343 O O . SER A 1 169 ? 6.323 6.727 -17.755 1.00 91.38 169 SER A O 1
ATOM 1345 N N . LEU A 1 170 ? 6.317 5.288 -19.480 1.00 93.75 170 LEU A N 1
ATOM 1346 C CA . LEU A 1 170 ? 5.411 4.322 -18.844 1.00 93.75 170 LEU A CA 1
ATOM 1347 C C . LEU A 1 170 ? 6.051 3.606 -17.645 1.00 93.75 170 LEU A C 1
ATOM 1349 O O . LEU A 1 170 ? 5.420 3.528 -16.592 1.00 93.75 170 LEU A O 1
ATOM 1353 N N . VAL A 1 171 ? 7.289 3.108 -17.766 1.00 94.69 171 VAL A N 1
ATOM 1354 C CA . VAL A 1 171 ? 7.989 2.408 -16.669 1.00 94.69 171 VAL A CA 1
ATOM 1355 C C . VAL A 1 171 ? 8.193 3.338 -15.473 1.00 94.69 171 VAL A C 1
ATOM 1357 O O . VAL A 1 171 ? 7.791 2.998 -14.359 1.00 94.69 171 VAL A O 1
ATOM 1360 N N . ASN A 1 172 ? 8.731 4.542 -15.700 1.00 94.56 172 ASN A N 1
ATOM 1361 C CA . ASN A 1 172 ? 8.892 5.528 -14.632 1.00 94.56 172 ASN A CA 1
ATOM 1362 C C . ASN A 1 172 ? 7.537 5.948 -14.045 1.00 94.56 172 ASN A C 1
ATOM 1364 O O . ASN A 1 172 ? 7.403 6.008 -12.825 1.00 94.56 172 ASN A O 1
ATOM 1368 N N . GLY A 1 173 ? 6.519 6.191 -14.881 1.00 94.62 173 GLY A N 1
ATOM 1369 C CA . GLY A 1 173 ? 5.171 6.542 -14.429 1.00 94.62 173 GLY A CA 1
ATOM 1370 C C . GLY A 1 173 ? 4.574 5.496 -13.485 1.00 94.62 173 GLY A C 1
ATOM 1371 O O . GLY A 1 173 ? 4.137 5.838 -12.387 1.00 94.62 173 GLY A O 1
ATOM 1372 N N . LEU A 1 174 ? 4.644 4.212 -13.855 1.00 96.38 174 LEU A N 1
ATOM 1373 C CA . LEU A 1 174 ? 4.214 3.097 -13.007 1.00 96.38 174 LEU A CA 1
ATOM 1374 C C . LEU A 1 174 ? 4.984 3.068 -11.678 1.00 96.38 174 LEU A C 1
ATOM 1376 O O . LEU A 1 174 ? 4.373 2.949 -10.616 1.00 96.38 174 LEU A O 1
ATOM 1380 N N . TRP A 1 175 ? 6.309 3.214 -11.699 1.00 97.19 175 TRP A N 1
ATOM 1381 C CA . TRP A 1 175 ? 7.120 3.153 -10.480 1.00 97.19 175 TRP A CA 1
ATOM 1382 C C . TRP A 1 175 ? 6.934 4.365 -9.553 1.00 97.19 175 TRP A C 1
ATOM 1384 O O . TRP A 1 175 ? 6.812 4.175 -8.343 1.00 97.19 175 TRP A O 1
ATOM 1394 N N . PHE A 1 176 ? 6.790 5.585 -10.081 1.00 96.62 176 PHE A N 1
ATOM 1395 C CA . PHE A 1 176 ? 6.405 6.757 -9.283 1.00 96.62 176 PHE A CA 1
ATOM 1396 C C . PHE A 1 176 ? 4.997 6.608 -8.683 1.00 96.62 176 PHE A C 1
ATOM 1398 O O . PHE A 1 176 ? 4.789 6.940 -7.512 1.00 96.62 176 PHE A O 1
ATOM 1405 N N . THR A 1 177 ? 4.028 6.070 -9.436 1.00 97.31 177 THR A N 1
ATOM 1406 C CA . THR A 1 177 ? 2.678 5.771 -8.924 1.00 97.31 177 THR A CA 1
ATOM 1407 C C . THR A 1 177 ? 2.713 4.702 -7.827 1.00 97.31 177 THR A C 1
ATOM 1409 O O . THR A 1 177 ? 2.097 4.882 -6.777 1.00 97.31 177 THR A O 1
ATOM 1412 N N . SER A 1 178 ? 3.477 3.623 -8.021 1.00 98.12 178 SER A N 1
ATOM 1413 C CA . SER A 1 178 ? 3.691 2.580 -7.013 1.00 98.12 178 SER A CA 1
ATOM 1414 C C . SER A 1 178 ? 4.275 3.156 -5.719 1.00 98.12 178 SER A C 1
ATOM 1416 O O . SER A 1 178 ? 3.669 2.993 -4.655 1.00 98.12 178 SER A O 1
ATOM 1418 N N . LEU A 1 179 ? 5.387 3.895 -5.812 1.00 97.31 179 LEU A N 1
ATOM 1419 C CA . LEU A 1 179 ? 6.044 4.542 -4.674 1.00 97.31 179 LEU A CA 1
ATOM 1420 C C . LEU A 1 179 ? 5.079 5.474 -3.927 1.00 97.31 179 LEU A C 1
ATOM 1422 O O . LEU A 1 179 ? 5.008 5.436 -2.700 1.00 97.31 179 LEU A O 1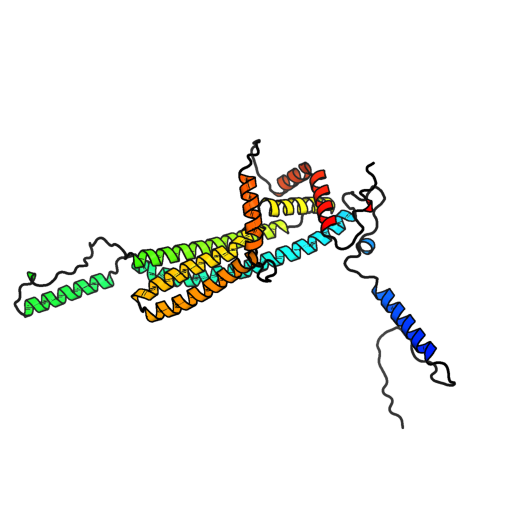
ATOM 1426 N N . SER A 1 180 ? 4.276 6.247 -4.664 1.00 97.31 180 SER A N 1
ATOM 1427 C CA . SER A 1 180 ? 3.272 7.155 -4.094 1.00 97.31 180 SER A CA 1
ATOM 1428 C C . SER A 1 180 ? 2.201 6.412 -3.287 1.00 97.31 180 SER A C 1
ATOM 1430 O O . SER A 1 180 ? 1.896 6.820 -2.167 1.00 97.31 180 SER A O 1
ATOM 1432 N N . PHE A 1 181 ? 1.668 5.293 -3.795 1.00 96.94 181 PHE A N 1
ATOM 1433 C CA . PHE A 1 181 ? 0.709 4.470 -3.044 1.00 96.94 181 PHE A CA 1
ATOM 1434 C C . PHE A 1 181 ? 1.334 3.795 -1.814 1.00 96.94 181 PHE A C 1
ATOM 1436 O O . PHE A 1 181 ? 0.687 3.715 -0.769 1.00 96.94 181 PHE A O 1
ATOM 1443 N N . SER A 1 182 ? 2.594 3.359 -1.899 1.00 97.69 182 SER A N 1
ATOM 1444 C CA . SER A 1 182 ? 3.322 2.785 -0.759 1.00 97.69 182 SER A CA 1
ATOM 1445 C C . SER A 1 182 ? 3.512 3.813 0.364 1.00 97.69 182 SER A C 1
ATOM 1447 O O . SER A 1 182 ? 3.126 3.573 1.510 1.00 97.69 182 SER A O 1
ATOM 1449 N N . LEU A 1 183 ? 4.012 5.007 0.023 1.00 96.69 183 LEU A N 1
ATOM 1450 C CA . LEU A 1 183 ? 4.218 6.106 0.970 1.00 96.69 183 LEU A CA 1
ATOM 1451 C C . LEU A 1 183 ? 2.897 6.627 1.558 1.00 96.69 183 LEU A C 1
ATOM 1453 O O . LEU A 1 183 ? 2.830 6.896 2.757 1.00 96.69 183 LEU A O 1
ATOM 1457 N N . ALA A 1 184 ? 1.829 6.709 0.757 1.00 95.94 184 ALA A N 1
ATOM 1458 C CA . ALA A 1 184 ? 0.494 7.037 1.255 1.00 95.94 184 ALA A CA 1
ATOM 1459 C C . ALA A 1 184 ? -0.006 5.990 2.265 1.00 95.94 184 ALA A C 1
ATOM 1461 O O . ALA A 1 184 ? -0.502 6.353 3.331 1.00 95.94 184 ALA A O 1
ATOM 1462 N N . THR A 1 185 ? 0.183 4.697 1.977 1.00 95.75 185 THR A N 1
ATOM 1463 C CA . THR A 1 185 ? -0.199 3.613 2.896 1.00 95.75 185 THR A CA 1
ATOM 1464 C C . THR A 1 185 ? 0.563 3.707 4.221 1.00 95.75 185 THR A C 1
ATOM 1466 O O . THR A 1 185 ? -0.049 3.627 5.285 1.00 95.75 185 THR A O 1
ATOM 1469 N N . ALA A 1 186 ? 1.878 3.948 4.174 1.00 96.56 186 ALA A N 1
ATOM 1470 C CA . ALA A 1 186 ? 2.702 4.158 5.365 1.00 96.56 186 ALA A CA 1
ATOM 1471 C C . ALA A 1 186 ? 2.229 5.367 6.197 1.00 96.56 186 ALA A C 1
ATOM 1473 O O . ALA A 1 186 ? 2.114 5.276 7.420 1.00 96.56 186 ALA A O 1
ATOM 1474 N N . LEU A 1 187 ? 1.891 6.484 5.541 1.00 95.75 187 LEU A N 1
ATOM 1475 C CA . LEU A 1 187 ? 1.371 7.686 6.197 1.00 95.75 187 LEU A CA 1
ATOM 1476 C C . LEU A 1 187 ? 0.025 7.424 6.892 1.00 95.75 187 LEU A C 1
ATOM 1478 O O . LEU A 1 187 ? -0.134 7.783 8.060 1.00 95.75 187 LEU A O 1
ATOM 1482 N N . PHE A 1 188 ? -0.923 6.755 6.230 1.00 93.62 188 PHE A N 1
ATOM 1483 C CA . PHE A 1 188 ? -2.203 6.399 6.852 1.00 93.62 188 PHE A CA 1
ATOM 1484 C C . PHE A 1 188 ? -2.054 5.357 7.970 1.00 93.62 188 PHE A C 1
ATOM 1486 O O . PHE A 1 188 ? -2.779 5.439 8.964 1.00 93.62 188 PHE A O 1
ATOM 1493 N N . ALA A 1 189 ? -1.089 4.437 7.881 1.00 94.50 189 ALA A N 1
ATOM 1494 C CA . ALA A 1 189 ? -0.786 3.510 8.971 1.00 94.50 189 ALA A CA 1
ATOM 1495 C C . ALA A 1 189 ? -0.293 4.252 10.229 1.00 94.50 189 ALA A C 1
ATOM 1497 O O . ALA A 1 189 ? -0.776 3.993 11.334 1.00 94.50 189 ALA A O 1
ATOM 1498 N N . VAL A 1 190 ? 0.600 5.237 10.064 1.00 95.06 190 VAL A N 1
ATOM 1499 C CA . VAL A 1 190 ? 1.083 6.089 11.166 1.00 95.06 190 VAL A CA 1
ATOM 1500 C C . VAL A 1 190 ? -0.036 6.964 11.743 1.00 95.06 190 VAL A C 1
ATOM 1502 O O . VAL A 1 190 ? -0.169 7.033 12.965 1.00 95.06 190 VAL A O 1
ATOM 1505 N N . LEU A 1 191 ? -0.880 7.583 10.907 1.00 93.06 191 LEU A N 1
ATOM 1506 C CA . LEU A 1 191 ? -2.049 8.341 11.381 1.00 93.06 191 LEU A CA 1
ATOM 1507 C C . LEU A 1 191 ? -3.011 7.455 12.183 1.00 93.06 191 LEU A C 1
ATOM 1509 O O . LEU A 1 191 ? -3.451 7.840 13.264 1.00 93.06 191 LEU A O 1
ATOM 1513 N N . THR A 1 192 ? -3.281 6.240 11.708 1.00 91.06 192 THR A N 1
ATOM 1514 C CA . THR A 1 192 ? -4.208 5.335 12.396 1.00 91.06 192 THR A CA 1
ATOM 1515 C C . THR A 1 192 ? -3.648 4.855 13.735 1.00 91.06 192 THR A C 1
ATOM 1517 O O . THR A 1 192 ? -4.379 4.803 14.723 1.00 91.06 192 THR A O 1
ATOM 1520 N N . LYS A 1 193 ? -2.330 4.624 13.834 1.00 90.62 193 LYS A N 1
ATOM 1521 C CA . LYS A 1 193 ? -1.659 4.396 15.125 1.00 90.62 193 LYS A CA 1
ATOM 1522 C C . LYS A 1 193 ? -1.813 5.572 16.096 1.00 90.62 193 LYS A C 1
ATOM 1524 O O . LYS A 1 193 ? -1.989 5.343 17.292 1.00 90.62 193 LYS A O 1
ATOM 1529 N N . GLN A 1 194 ? -1.792 6.817 15.613 1.00 90.00 194 GLN A N 1
ATOM 1530 C CA . GLN A 1 194 ? -2.059 7.990 16.457 1.00 90.00 194 GLN A CA 1
ATOM 1531 C C . GLN A 1 194 ? -3.514 8.016 16.951 1.00 90.00 194 GLN A C 1
ATOM 1533 O O . GLN A 1 194 ? -3.746 8.329 18.118 1.00 90.00 194 GLN A O 1
ATOM 1538 N N . TRP A 1 195 ? -4.488 7.637 16.115 1.00 89.00 195 TRP A N 1
ATOM 1539 C CA . TRP A 1 195 ? -5.897 7.532 16.519 1.00 89.00 195 TRP A CA 1
ATOM 1540 C C . TRP A 1 195 ? -6.117 6.435 17.572 1.00 89.00 195 TRP A C 1
ATOM 1542 O O . TRP A 1 195 ? -6.746 6.695 18.595 1.00 89.00 195 TRP A O 1
ATOM 1552 N N . ILE A 1 196 ? -5.522 5.251 17.380 1.00 87.56 196 ILE A N 1
ATOM 1553 C CA . ILE A 1 196 ? -5.532 4.145 18.356 1.00 87.56 196 ILE A CA 1
ATOM 1554 C C . ILE A 1 196 ? -4.930 4.595 19.698 1.00 87.56 196 ILE A C 1
ATOM 1556 O O . ILE A 1 196 ? -5.509 4.356 20.757 1.00 87.56 196 ILE A O 1
ATOM 1560 N N . HIS A 1 197 ? -3.805 5.315 19.675 1.00 87.31 197 HIS A N 1
ATOM 1561 C CA . HIS A 1 197 ? -3.185 5.839 20.893 1.00 87.31 197 HIS A CA 1
ATOM 1562 C C . HIS A 1 197 ? -4.075 6.866 21.623 1.00 87.31 197 HIS A C 1
ATOM 1564 O O . HIS A 1 197 ? -4.162 6.839 22.850 1.00 87.31 197 HIS A O 1
ATOM 1570 N N . GLN A 1 198 ? -4.778 7.740 20.891 1.00 84.69 198 GLN A N 1
ATOM 1571 C CA . GLN A 1 198 ? -5.740 8.683 21.483 1.00 84.69 198 GLN A CA 1
ATOM 1572 C C . GLN A 1 198 ? -7.003 7.992 22.022 1.00 84.69 198 GLN A C 1
ATOM 1574 O O . GLN A 1 198 ? -7.547 8.443 23.028 1.00 84.69 198 GLN A O 1
ATOM 1579 N N . TYR A 1 199 ? -7.449 6.888 21.414 1.00 83.62 199 TYR A N 1
ATOM 1580 C CA . TYR A 1 199 ? -8.562 6.087 21.932 1.00 83.62 199 TYR A CA 1
ATOM 1581 C C . TYR A 1 199 ? -8.247 5.540 23.333 1.00 83.62 199 TYR A C 1
ATOM 1583 O O . TYR A 1 199 ? -8.991 5.812 24.279 1.00 83.62 199 TYR A O 1
ATOM 1591 N N . ILE A 1 200 ? -7.094 4.868 23.473 1.00 82.19 200 ILE A N 1
ATOM 1592 C CA . ILE A 1 200 ? -6.618 4.224 24.713 1.00 82.19 200 ILE A CA 1
ATOM 1593 C C . ILE A 1 200 ? -6.341 5.242 25.840 1.00 82.19 200 ILE A C 1
ATOM 1595 O O . ILE A 1 200 ? -6.366 4.881 27.017 1.00 82.19 200 ILE A O 1
ATOM 1599 N N . ALA A 1 201 ? -6.085 6.517 25.514 1.00 80.75 201 ALA A N 1
ATOM 1600 C CA . ALA A 1 201 ? -5.711 7.560 26.473 1.0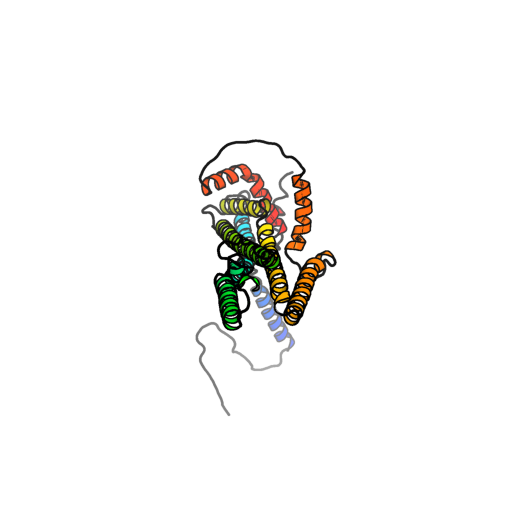0 80.75 201 ALA A CA 1
ATOM 1601 C C . ALA A 1 201 ? -6.789 7.786 27.559 1.00 80.75 201 ALA A C 1
ATOM 1603 O O . ALA A 1 201 ? -7.759 8.529 27.367 1.00 80.75 201 ALA A O 1
ATOM 1604 N N . MET A 1 202 ? -6.606 7.126 28.708 1.00 69.25 202 MET A N 1
ATOM 1605 C CA . MET A 1 202 ? -7.654 6.910 29.706 1.00 69.25 202 MET A CA 1
ATOM 1606 C C . MET A 1 202 ? -8.145 8.215 30.370 1.00 69.25 202 MET A C 1
ATOM 1608 O O . MET A 1 202 ? -7.337 8.966 30.926 1.00 69.25 202 MET A O 1
ATOM 1612 N N . PRO A 1 203 ? -9.465 8.487 30.379 1.00 69.12 203 PRO A N 1
ATOM 1613 C CA . PRO A 1 203 ? -10.028 9.657 31.048 1.00 69.12 203 PRO A CA 1
ATOM 1614 C C . PRO A 1 203 ? -9.894 9.608 32.577 1.00 69.12 203 PRO A C 1
ATOM 1616 O O . PRO A 1 203 ? -10.150 8.591 33.219 1.00 69.12 203 PRO A O 1
ATOM 1619 N N . SER A 1 204 ? -9.571 10.756 33.171 1.00 69.31 204 SER A N 1
ATOM 1620 C CA . SER A 1 204 ? -9.620 10.990 34.617 1.00 69.31 204 SER A CA 1
ATOM 1621 C C . SER A 1 204 ? -11.055 11.317 35.059 1.00 69.31 204 SER A C 1
ATOM 1623 O O . SER A 1 204 ? -11.550 12.396 34.721 1.00 69.31 204 SER A O 1
ATOM 1625 N N . GLY A 1 205 ? -11.703 10.429 35.815 1.00 80.19 205 GLY A N 1
ATOM 1626 C CA . GLY A 1 205 ? -13.082 10.594 36.295 1.00 80.19 205 GLY A CA 1
ATOM 1627 C C . GLY A 1 205 ? -13.569 9.394 37.113 1.00 80.19 205 GLY A C 1
ATOM 1628 O O . GLY A 1 205 ? -12.778 8.510 37.455 1.00 80.19 205 GLY A O 1
ATOM 1629 N N . THR A 1 206 ? -14.866 9.355 37.416 1.00 84.56 206 THR A N 1
ATOM 1630 C CA . THR A 1 206 ? -15.530 8.192 38.031 1.00 84.56 206 THR A CA 1
ATOM 1631 C C . THR A 1 206 ? -15.588 7.001 37.054 1.00 84.56 206 THR A C 1
ATOM 1633 O O . THR A 1 206 ? -15.365 7.184 35.851 1.00 84.56 206 THR A O 1
ATOM 1636 N N . PRO A 1 207 ? -15.885 5.769 37.519 1.00 81.38 207 PRO A N 1
ATOM 1637 C CA . PRO A 1 207 ? -16.187 4.645 36.636 1.00 81.38 207 PRO A CA 1
ATOM 1638 C C . PRO A 1 207 ? -17.235 4.992 35.572 1.00 81.38 207 PRO A C 1
ATOM 1640 O O . PRO A 1 207 ? -16.977 4.763 34.394 1.00 81.38 207 PRO A O 1
ATOM 1643 N N . GLN A 1 208 ? -18.352 5.624 35.944 1.00 83.38 208 GLN A N 1
ATOM 1644 C CA . GLN A 1 208 ? -19.401 6.018 34.995 1.00 83.38 208 GLN A CA 1
ATOM 1645 C C . GLN A 1 208 ? -18.907 7.027 33.940 1.00 83.38 208 GLN A C 1
ATOM 1647 O O . GLN A 1 208 ? -19.149 6.829 32.749 1.00 83.38 208 GLN A O 1
ATOM 1652 N N . ASP A 1 209 ? -18.138 8.053 34.332 1.00 83.50 209 ASP A N 1
ATOM 1653 C CA . ASP A 1 209 ? -17.543 9.007 33.374 1.00 83.50 209 ASP A CA 1
ATOM 1654 C C . ASP A 1 209 ? -16.634 8.294 32.361 1.00 83.50 209 ASP A C 1
ATOM 1656 O O . ASP A 1 209 ? -16.666 8.567 31.158 1.00 83.50 209 ASP A O 1
ATOM 1660 N N . ARG A 1 210 ? -15.825 7.344 32.848 1.00 83.56 210 ARG A N 1
ATOM 1661 C CA . ARG A 1 210 ? -14.926 6.533 32.020 1.00 83.56 210 ARG A CA 1
ATOM 1662 C C . ARG A 1 210 ? -15.697 5.610 31.073 1.00 83.56 210 ARG A C 1
ATOM 1664 O O . ARG A 1 210 ? -15.274 5.471 29.927 1.00 83.56 210 ARG A O 1
ATOM 1671 N N . CYS A 1 211 ? -16.823 5.035 31.508 1.00 84.25 211 CYS A N 1
ATOM 1672 C CA . CYS A 1 211 ? -17.706 4.232 30.654 1.00 84.25 211 CYS A CA 1
ATOM 1673 C C . CYS A 1 211 ? -18.248 5.061 29.489 1.00 84.25 211 CYS A C 1
ATOM 1675 O O . CYS A 1 211 ? -18.071 4.684 28.330 1.00 84.25 211 CYS A O 1
ATOM 1677 N N . ARG A 1 212 ? -18.847 6.219 29.800 1.00 83.50 212 ARG A N 1
ATOM 1678 C CA . ARG A 1 212 ? -19.465 7.119 28.817 1.00 83.50 212 ARG A CA 1
ATOM 1679 C C . ARG A 1 212 ? -18.460 7.624 27.787 1.00 83.50 212 ARG A C 1
ATOM 1681 O O . ARG A 1 212 ? -18.743 7.577 26.594 1.00 83.50 212 ARG A O 1
ATOM 1688 N N . VAL A 1 213 ? -17.265 8.042 28.217 1.00 85.38 213 VAL A N 1
ATOM 1689 C CA . VAL A 1 213 ? -16.220 8.505 27.288 1.00 85.38 213 VAL A CA 1
ATOM 1690 C C . VAL A 1 213 ? -15.656 7.354 26.442 1.00 85.38 213 VAL A C 1
ATOM 1692 O O . VAL A 1 213 ? -15.463 7.548 25.244 1.00 85.38 213 VAL A O 1
ATOM 1695 N N . ARG A 1 214 ? -15.454 6.142 26.995 1.00 86.50 214 ARG A N 1
ATOM 1696 C CA . ARG A 1 214 ? -15.078 4.964 26.181 1.00 86.50 214 ARG A CA 1
ATOM 1697 C C . ARG A 1 214 ? -16.147 4.664 25.136 1.00 86.50 214 ARG A C 1
ATOM 1699 O O . ARG A 1 214 ? -15.811 4.508 23.969 1.00 86.50 214 ARG A O 1
ATOM 1706 N N . GLN A 1 215 ? -17.421 4.627 25.529 1.00 82.88 215 GLN A N 1
ATOM 1707 C CA . GLN A 1 215 ? -18.516 4.300 24.614 1.00 82.88 215 GLN A CA 1
ATOM 1708 C C . GLN A 1 215 ? -18.680 5.355 23.515 1.00 82.88 215 GLN A C 1
ATOM 1710 O O . GLN A 1 215 ? -18.780 5.004 22.343 1.00 82.88 215 GLN A O 1
ATOM 1715 N N . PHE A 1 216 ? -18.596 6.642 23.862 1.00 84.31 216 PHE A N 1
ATOM 1716 C CA . PHE A 1 216 ? -18.590 7.742 22.896 1.00 84.31 216 PHE A CA 1
ATOM 1717 C C . PHE A 1 216 ? -17.442 7.615 21.879 1.00 84.31 216 PHE A C 1
ATOM 1719 O O . PHE A 1 216 ? -17.656 7.772 20.677 1.00 84.31 216 PHE A O 1
ATOM 1726 N N . ARG A 1 217 ? -16.230 7.269 22.336 1.00 84.12 217 ARG A N 1
ATOM 1727 C CA . ARG A 1 217 ? -15.083 7.015 21.450 1.00 84.12 217 ARG A CA 1
ATOM 1728 C C . ARG A 1 217 ? -15.262 5.768 20.587 1.00 84.12 217 ARG A C 1
ATOM 1730 O O . ARG A 1 217 ? -14.883 5.807 19.422 1.00 84.12 217 ARG A O 1
ATOM 1737 N N . PHE A 1 218 ? -15.832 4.691 21.128 1.00 81.81 218 PHE A N 1
ATOM 1738 C CA . PHE A 1 218 ? -16.063 3.438 20.403 1.00 81.81 218 PHE A CA 1
ATOM 1739 C C . PHE A 1 218 ? -17.088 3.632 19.278 1.00 81.81 218 PHE A C 1
ATOM 1741 O O . PHE A 1 218 ? -16.784 3.361 18.117 1.00 81.81 218 PHE A O 1
ATOM 1748 N N . MET A 1 219 ? -18.238 4.238 19.596 1.00 78.94 219 MET A N 1
ATOM 1749 C CA . MET A 1 219 ? -19.236 4.661 18.605 1.00 78.94 219 MET A CA 1
ATOM 1750 C C . MET A 1 219 ? -18.630 5.632 17.578 1.00 78.94 219 MET A C 1
ATOM 1752 O O . MET A 1 219 ? -18.976 5.580 16.402 1.00 78.94 219 MET A O 1
ATOM 1756 N N . GLY A 1 220 ? -17.675 6.475 17.987 1.00 78.75 220 GLY A N 1
ATOM 1757 C CA . GLY A 1 220 ? -16.878 7.305 17.083 1.00 78.75 220 GLY A CA 1
ATOM 1758 C C . GLY A 1 220 ? -15.999 6.500 16.114 1.00 78.75 220 GLY A C 1
ATOM 1759 O O . GLY A 1 220 ? -16.040 6.761 14.913 1.00 78.75 220 GLY A O 1
ATOM 1760 N N . LEU A 1 221 ? -15.226 5.516 16.589 1.00 81.25 221 LEU A N 1
ATOM 1761 C CA . LEU A 1 221 ? -14.398 4.658 15.724 1.00 81.25 221 LEU A CA 1
ATOM 1762 C C . LEU A 1 221 ? -15.241 3.911 14.679 1.00 81.25 221 LEU A C 1
ATOM 1764 O O . LEU A 1 221 ? -14.819 3.795 13.526 1.00 81.25 221 LEU A O 1
ATOM 1768 N N . GLU A 1 222 ? -16.422 3.438 15.080 1.00 77.31 222 GLU A N 1
ATOM 1769 C CA . GLU A 1 222 ? -17.378 2.752 14.210 1.00 77.31 222 GLU A CA 1
ATOM 1770 C C . GLU A 1 222 ? -18.026 3.718 13.202 1.00 77.31 222 GLU A C 1
ATOM 1772 O O . GLU A 1 222 ? -17.936 3.490 11.996 1.00 77.31 222 GLU A O 1
ATOM 1777 N N . GLN A 1 223 ? -18.585 4.846 13.663 1.00 77.25 223 GLN A N 1
ATOM 1778 C CA . GLN A 1 223 ? -19.238 5.849 12.808 1.00 77.25 223 GLN A CA 1
ATOM 1779 C C . GLN A 1 223 ? -18.288 6.451 11.760 1.00 77.25 223 GLN A C 1
ATOM 1781 O O . GLN A 1 223 ? -18.702 6.707 10.630 1.00 77.25 223 GLN A O 1
ATOM 1786 N N . TRP A 1 224 ? -17.022 6.682 12.118 1.00 77.88 224 TRP A N 1
ATOM 1787 C CA . TRP A 1 224 ? -15.998 7.195 11.200 1.00 77.88 224 TRP A CA 1
ATOM 1788 C C . TRP A 1 224 ? -15.262 6.086 10.425 1.00 77.88 224 TRP A C 1
ATOM 1790 O O . TRP A 1 224 ? -14.358 6.384 9.645 1.00 77.88 224 TRP A O 1
ATOM 1800 N N . GLY A 1 225 ? -15.645 4.816 10.604 1.00 79.06 225 GLY A N 1
ATOM 1801 C CA . GLY A 1 225 ? -15.148 3.693 9.810 1.00 79.06 225 GLY A CA 1
ATOM 1802 C C . GLY A 1 225 ? -13.651 3.413 9.965 1.00 79.06 225 GLY A C 1
ATOM 1803 O O . GLY A 1 225 ? -13.014 2.969 9.009 1.00 79.06 225 GLY A O 1
ATOM 1804 N N . VAL A 1 226 ? -13.056 3.652 11.138 1.00 83.56 226 VAL A N 1
ATOM 1805 C CA . VAL A 1 226 ? -11.600 3.493 11.337 1.00 83.56 226 VAL A CA 1
ATOM 1806 C C . VAL A 1 226 ? -11.146 2.056 11.046 1.00 83.56 226 VAL A C 1
ATOM 1808 O O . VAL A 1 226 ? -10.139 1.851 10.369 1.00 83.56 226 VAL A O 1
ATOM 1811 N N . SER A 1 227 ? -11.941 1.059 11.439 1.00 79.94 227 SER A N 1
ATOM 1812 C CA . SER A 1 227 ? -11.715 -0.364 11.142 1.00 79.94 227 SER A CA 1
ATOM 1813 C C . SER A 1 227 ? -11.687 -0.668 9.633 1.00 79.94 227 SER A C 1
ATOM 1815 O O . SER A 1 227 ? -10.928 -1.529 9.182 1.00 79.94 227 SER A O 1
ATOM 1817 N N . PHE A 1 228 ? -12.481 0.061 8.838 1.00 78.94 228 PHE A N 1
ATOM 1818 C CA . PHE A 1 228 ? -12.495 -0.034 7.375 1.00 78.94 228 PHE A CA 1
ATOM 1819 C C . PHE A 1 228 ? -11.260 0.628 6.755 1.00 78.94 228 PHE A C 1
ATOM 1821 O O . PHE A 1 228 ? -10.650 0.040 5.864 1.00 78.94 228 PHE A O 1
ATOM 1828 N N . ILE A 1 229 ? -10.832 1.789 7.273 1.00 85.00 229 ILE A N 1
ATOM 1829 C CA . ILE A 1 229 ? -9.575 2.434 6.858 1.00 85.00 229 ILE A CA 1
ATOM 1830 C C . ILE A 1 229 ? -8.406 1.463 7.061 1.00 85.00 229 ILE A C 1
ATOM 1832 O O . ILE A 1 229 ? -7.673 1.211 6.109 1.00 85.00 229 ILE A O 1
ATOM 1836 N N . ILE A 1 230 ? -8.282 0.842 8.242 1.00 87.38 230 ILE A N 1
ATOM 1837 C CA . ILE A 1 230 ? -7.251 -0.174 8.536 1.00 87.38 230 ILE A CA 1
ATOM 1838 C C . ILE A 1 230 ? -7.332 -1.342 7.544 1.00 87.38 230 ILE A C 1
ATOM 1840 O O . ILE A 1 230 ? -6.313 -1.742 6.980 1.00 87.38 230 ILE A O 1
ATOM 1844 N N . GLY A 1 231 ? -8.539 -1.855 7.280 1.00 84.19 231 GLY A N 1
ATOM 1845 C CA . GLY A 1 231 ? -8.773 -2.943 6.327 1.00 84.19 231 GLY A CA 1
ATOM 1846 C C . GLY A 1 231 ? -8.390 -2.627 4.873 1.00 84.19 231 GLY A C 1
ATOM 1847 O O . GLY A 1 231 ? -8.094 -3.553 4.117 1.00 84.19 231 GLY A O 1
ATOM 1848 N N . LEU A 1 232 ? -8.352 -1.348 4.481 1.00 86.50 232 LEU A N 1
ATOM 1849 C CA . LEU A 1 232 ? -7.936 -0.898 3.147 1.00 86.50 232 LEU A CA 1
ATOM 1850 C C . LEU A 1 232 ? -6.418 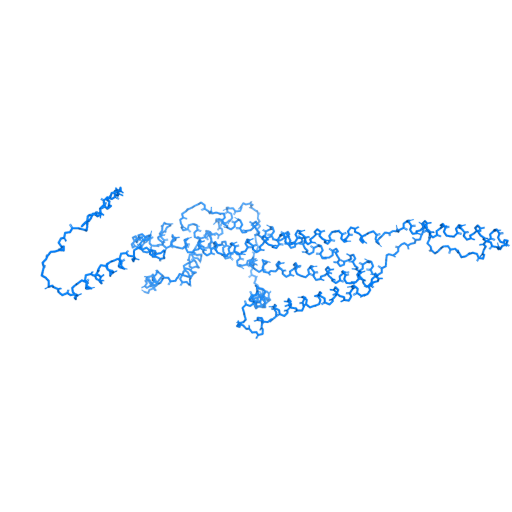-0.717 2.980 1.00 86.50 232 LEU A C 1
ATOM 1852 O O . LEU A 1 232 ? -5.945 -0.683 1.843 1.00 86.50 232 LEU A O 1
ATOM 1856 N N . LEU A 1 233 ? -5.632 -0.628 4.057 1.00 91.38 233 LEU A N 1
ATOM 1857 C CA . LEU A 1 233 ? -4.189 -0.381 3.935 1.00 91.38 233 LEU A CA 1
ATOM 1858 C C . LEU A 1 233 ? -3.414 -1.582 3.328 1.00 91.38 233 LEU A C 1
ATOM 1860 O O . LEU A 1 233 ? -2.646 -1.362 2.387 1.00 91.38 233 LEU A O 1
ATOM 1864 N N . PRO A 1 234 ? -3.630 -2.852 3.742 1.00 91.38 234 PRO A N 1
ATOM 1865 C CA . PRO A 1 234 ? -2.988 -4.010 3.108 1.00 91.38 234 PRO A CA 1
ATOM 1866 C C . PRO A 1 234 ? -3.242 -4.171 1.593 1.00 91.38 234 PRO A C 1
ATOM 1868 O O . PRO A 1 234 ? -2.274 -4.400 0.858 1.00 91.38 234 PRO A O 1
ATOM 1871 N N . PRO A 1 235 ? -4.479 -4.044 1.063 1.00 89.56 235 PRO A N 1
ATOM 1872 C CA . PRO A 1 235 ? -4.700 -4.125 -0.379 1.00 89.56 235 PRO A CA 1
ATOM 1873 C C . PRO A 1 235 ? -4.157 -2.910 -1.139 1.00 89.56 235 PRO A C 1
ATOM 1875 O O . PRO A 1 235 ? -3.685 -3.091 -2.257 1.00 89.56 235 PRO A O 1
ATOM 1878 N N . LEU A 1 236 ? -4.126 -1.704 -0.554 1.00 92.38 236 LEU A N 1
ATOM 1879 C CA . LEU A 1 236 ? -3.510 -0.534 -1.198 1.00 92.38 236 LEU A CA 1
ATOM 1880 C C . LEU A 1 236 ? -2.004 -0.751 -1.443 1.00 92.38 236 LEU A C 1
ATOM 1882 O O . LEU A 1 236 ? -1.498 -0.472 -2.534 1.00 92.38 236 LEU A O 1
ATOM 1886 N N . LEU A 1 237 ? -1.308 -1.354 -0.474 1.00 94.44 237 LEU A N 1
ATOM 1887 C CA . LEU A 1 237 ? 0.096 -1.753 -0.612 1.00 94.44 237 LEU A CA 1
ATOM 1888 C C . LEU A 1 237 ? 0.289 -2.926 -1.589 1.00 94.44 237 LEU A C 1
ATOM 1890 O O . LEU A 1 237 ? 1.282 -2.985 -2.311 1.00 94.44 237 LEU A O 1
ATOM 1894 N N . SER A 1 238 ? -0.688 -3.832 -1.669 1.00 92.88 238 SER A N 1
ATOM 1895 C CA . SER A 1 238 ? -0.681 -4.949 -2.627 1.00 92.88 238 SER A CA 1
ATOM 1896 C C . SER A 1 238 ? -0.885 -4.469 -4.074 1.00 92.88 238 SER A C 1
ATOM 1898 O O . SER A 1 238 ? -0.234 -4.967 -4.992 1.00 92.88 238 SER A O 1
ATOM 1900 N N . ILE A 1 239 ? -1.731 -3.453 -4.285 1.00 93.75 239 ILE A N 1
ATOM 1901 C CA . ILE A 1 239 ? -1.904 -2.758 -5.571 1.00 93.75 239 ILE A CA 1
ATOM 1902 C C . ILE A 1 239 ? -0.607 -2.033 -5.953 1.00 93.75 239 ILE A C 1
ATOM 1904 O O . ILE A 1 239 ? -0.140 -2.168 -7.082 1.00 93.75 239 ILE A O 1
ATOM 1908 N N . SER A 1 240 ? 0.013 -1.324 -5.004 1.00 97.19 240 SER A N 1
ATOM 1909 C CA . SER A 1 240 ? 1.316 -0.671 -5.180 1.00 97.19 240 SER A CA 1
ATOM 1910 C C . SER A 1 240 ? 2.407 -1.658 -5.640 1.00 97.19 240 SER A C 1
ATOM 1912 O O . SER A 1 240 ? 3.089 -1.392 -6.636 1.00 97.19 240 SER A O 1
ATOM 1914 N N . LEU A 1 241 ? 2.508 -2.832 -5.002 1.00 96.25 241 LEU A N 1
ATOM 1915 C CA . LEU A 1 241 ? 3.391 -3.929 -5.418 1.00 96.25 241 LEU A CA 1
ATOM 1916 C C . LEU A 1 241 ? 3.073 -4.435 -6.836 1.00 96.25 241 LEU A C 1
ATOM 1918 O O . LEU A 1 241 ? 3.987 -4.628 -7.637 1.00 96.25 241 LEU A O 1
ATOM 1922 N N . GLY A 1 242 ? 1.792 -4.615 -7.169 1.00 95.69 242 GLY A N 1
ATOM 1923 C CA . GLY A 1 242 ? 1.362 -5.052 -8.500 1.00 95.69 242 GLY A CA 1
ATOM 1924 C C . GLY A 1 242 ? 1.766 -4.070 -9.604 1.00 95.69 242 GLY A C 1
ATOM 1925 O O . GLY A 1 242 ? 2.326 -4.479 -10.619 1.00 95.69 242 GLY A O 1
ATOM 1926 N N . ILE A 1 243 ? 1.564 -2.767 -9.378 1.00 96.94 243 ILE A N 1
ATOM 1927 C CA . ILE A 1 243 ? 1.971 -1.695 -10.301 1.00 96.94 243 ILE A CA 1
ATOM 1928 C C . ILE A 1 243 ? 3.494 -1.712 -10.521 1.00 96.94 243 ILE A C 1
ATOM 1930 O O . ILE A 1 243 ? 3.952 -1.609 -11.662 1.00 96.94 243 ILE A O 1
ATOM 1934 N N . PHE A 1 244 ? 4.287 -1.899 -9.458 1.00 97.44 244 PHE A N 1
ATOM 1935 C CA . PHE A 1 244 ? 5.745 -2.017 -9.575 1.00 97.44 244 PHE A CA 1
ATOM 1936 C C . PHE A 1 244 ? 6.171 -3.220 -10.421 1.00 97.44 244 PHE A C 1
ATOM 1938 O O . PHE A 1 244 ? 7.003 -3.066 -11.316 1.00 97.44 244 PHE A O 1
ATOM 1945 N N . LEU A 1 245 ? 5.586 -4.398 -10.177 1.00 96.12 245 LEU A N 1
ATOM 1946 C CA . LEU A 1 245 ? 5.939 -5.623 -10.896 1.00 96.12 245 LEU A CA 1
ATOM 1947 C C . LEU A 1 245 ? 5.518 -5.581 -12.373 1.00 96.12 245 LEU A C 1
ATOM 1949 O O . LEU A 1 245 ? 6.257 -6.078 -13.221 1.00 96.12 245 LEU A O 1
ATOM 1953 N N . VAL A 1 246 ? 4.404 -4.922 -12.714 1.00 95.69 246 VAL A N 1
ATOM 1954 C CA . VAL A 1 246 ? 4.051 -4.634 -14.118 1.00 95.69 246 VAL A CA 1
ATOM 1955 C C . VAL A 1 246 ? 5.118 -3.749 -14.773 1.00 95.69 246 VAL A C 1
ATOM 1957 O O . VAL A 1 246 ? 5.597 -4.082 -15.857 1.00 95.69 246 VAL A O 1
ATOM 1960 N N . GLY A 1 247 ? 5.559 -2.679 -14.100 1.00 95.06 247 GLY A N 1
ATOM 1961 C CA . GLY A 1 247 ? 6.670 -1.845 -14.576 1.00 95.06 247 GLY A CA 1
ATOM 1962 C C . GLY A 1 247 ? 7.987 -2.621 -14.724 1.00 95.06 247 GLY A C 1
ATOM 1963 O O . GLY A 1 247 ? 8.695 -2.440 -15.710 1.00 95.06 247 GLY A O 1
ATOM 1964 N N . LEU A 1 248 ? 8.279 -3.550 -13.807 1.00 94.75 248 LEU A N 1
ATOM 1965 C CA . LEU A 1 248 ? 9.465 -4.412 -13.851 1.00 94.75 248 LEU A CA 1
ATOM 1966 C C . LEU A 1 248 ? 9.449 -5.376 -15.044 1.00 94.75 248 LEU A C 1
ATOM 1968 O O . LEU A 1 248 ? 10.470 -5.535 -15.709 1.00 94.75 248 LEU A O 1
ATOM 1972 N N . VAL A 1 249 ? 8.303 -5.985 -15.358 1.00 95.12 249 VAL A N 1
ATOM 1973 C CA . VAL A 1 249 ? 8.169 -6.827 -16.558 1.00 95.12 249 VAL A CA 1
ATOM 1974 C C . VAL A 1 249 ? 8.352 -5.987 -17.824 1.00 95.12 249 VAL A C 1
ATOM 1976 O O . VAL A 1 249 ? 9.123 -6.383 -18.695 1.00 95.12 249 VAL A O 1
ATOM 1979 N N . LE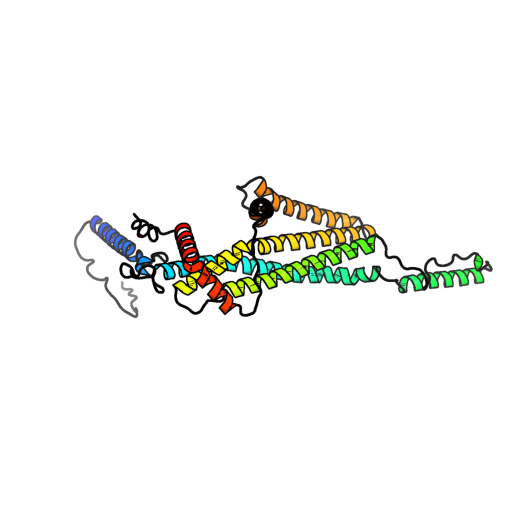U A 1 250 ? 7.717 -4.811 -17.911 1.00 93.62 250 LEU A N 1
ATOM 1980 C CA . LEU A 1 250 ? 7.860 -3.903 -19.058 1.00 93.62 250 LEU A CA 1
ATOM 1981 C C . LEU A 1 250 ? 9.308 -3.424 -19.258 1.00 93.62 250 LEU A C 1
ATOM 1983 O O . LEU A 1 250 ? 9.776 -3.385 -20.392 1.00 93.62 250 LEU A O 1
ATOM 1987 N N . PHE A 1 251 ? 10.032 -3.134 -18.174 1.00 93.38 251 PHE A N 1
ATOM 1988 C CA . PHE A 1 251 ? 11.455 -2.782 -18.198 1.00 93.38 251 PHE A CA 1
ATOM 1989 C C . PHE A 1 251 ? 12.352 -3.942 -18.672 1.00 93.38 251 PHE A C 1
ATOM 1991 O O . PHE A 1 251 ? 13.318 -3.730 -19.403 1.00 93.38 251 PHE A O 1
ATOM 1998 N N . LEU A 1 252 ? 12.027 -5.184 -18.296 1.00 93.81 252 LEU A N 1
ATOM 1999 C CA . LEU A 1 252 ? 12.812 -6.367 -18.666 1.00 93.81 252 LEU A CA 1
ATOM 2000 C C . LEU A 1 252 ? 12.586 -6.839 -20.112 1.00 93.81 252 LEU A C 1
ATOM 2002 O O . LEU A 1 252 ? 13.481 -7.472 -20.672 1.00 93.81 252 LEU A O 1
ATOM 2006 N N . VAL A 1 253 ? 11.426 -6.562 -20.725 1.00 93.12 253 VAL A N 1
ATOM 2007 C CA . VAL A 1 253 ? 11.102 -6.980 -22.108 1.00 93.12 253 VAL A CA 1
ATOM 2008 C C . VAL A 1 253 ? 12.154 -6.544 -23.145 1.00 93.12 253 VAL A C 1
ATOM 2010 O O . VAL A 1 253 ? 12.646 -7.430 -23.849 1.00 93.12 253 VAL A O 1
ATOM 2013 N N . PRO A 1 254 ? 12.536 -5.252 -23.261 1.00 90.94 254 PRO A N 1
ATOM 2014 C CA . PRO A 1 254 ? 13.544 -4.817 -24.233 1.00 90.94 254 PRO A CA 1
ATOM 2015 C C . PRO A 1 254 ? 14.965 -5.273 -23.875 1.00 90.94 254 PRO A C 1
ATOM 2017 O O . PRO A 1 254 ? 15.806 -5.370 -24.764 1.00 90.94 254 PRO A O 1
ATOM 2020 N N . LEU A 1 255 ? 15.239 -5.563 -22.597 1.00 90.06 255 LEU A N 1
ATOM 2021 C CA . LEU A 1 255 ? 16.568 -5.954 -22.125 1.00 90.06 255 LEU A CA 1
ATOM 2022 C C . LEU A 1 255 ? 16.846 -7.447 -22.365 1.00 90.06 255 LEU A C 1
ATOM 2024 O O . LEU A 1 255 ? 17.862 -7.801 -22.960 1.00 90.06 255 LEU A O 1
ATOM 2028 N N . GLN A 1 256 ? 15.946 -8.334 -21.921 1.00 94.50 256 GLN A N 1
ATOM 2029 C CA . GLN A 1 256 ? 16.007 -9.767 -22.218 1.00 94.50 256 GLN A CA 1
ATOM 2030 C C . GLN A 1 256 ? 14.639 -10.443 -22.017 1.00 94.50 256 GLN A C 1
ATOM 2032 O O . GLN A 1 256 ? 14.277 -10.846 -20.907 1.00 94.50 256 GLN A O 1
ATOM 2037 N N . ALA A 1 257 ? 13.916 -10.676 -23.117 1.00 93.56 257 ALA A N 1
ATOM 2038 C CA . ALA A 1 257 ? 12.577 -11.280 -23.116 1.00 93.56 257 ALA A CA 1
ATOM 2039 C C . ALA A 1 257 ? 12.468 -12.620 -22.350 1.00 93.56 257 ALA A C 1
ATOM 2041 O O . ALA A 1 257 ? 11.424 -12.912 -21.768 1.00 93.56 257 ALA A O 1
ATOM 2042 N N . ALA A 1 258 ? 13.539 -13.422 -22.291 1.00 94.94 258 ALA A N 1
ATOM 2043 C CA . ALA A 1 258 ? 13.570 -14.656 -21.499 1.00 94.94 258 ALA A CA 1
ATOM 2044 C C . ALA A 1 258 ? 13.452 -14.394 -19.983 1.00 94.94 258 ALA A C 1
ATOM 2046 O O . ALA A 1 258 ? 12.681 -15.070 -19.304 1.00 94.94 258 ALA A O 1
ATOM 2047 N N . ILE A 1 259 ? 14.158 -13.384 -19.458 1.00 95.06 259 ILE A N 1
ATOM 2048 C CA . ILE A 1 259 ? 14.066 -12.987 -18.044 1.00 95.06 259 ILE A CA 1
ATOM 2049 C C . ILE A 1 259 ? 12.696 -12.355 -17.776 1.00 95.06 259 ILE A C 1
ATOM 2051 O O . ILE A 1 259 ? 12.040 -12.718 -16.800 1.00 95.06 259 ILE A O 1
ATOM 2055 N N . ALA A 1 260 ? 12.224 -11.484 -18.674 1.00 95.00 260 ALA A N 1
ATOM 2056 C CA . ALA A 1 260 ? 10.899 -10.869 -18.577 1.00 95.00 260 ALA A CA 1
ATOM 2057 C C . ALA A 1 260 ? 9.769 -11.914 -18.505 1.00 95.00 260 ALA A C 1
ATOM 2059 O O . ALA A 1 260 ? 8.868 -11.791 -17.680 1.00 95.00 260 ALA A O 1
ATOM 2060 N N . SER A 1 261 ? 9.849 -12.973 -19.319 1.00 94.88 261 SER A N 1
ATOM 2061 C CA . SER A 1 261 ? 8.889 -14.083 -19.325 1.00 94.88 261 SER A CA 1
ATOM 2062 C C . SER A 1 261 ? 8.886 -14.864 -18.004 1.00 94.88 261 SER A C 1
ATOM 2064 O O . SER A 1 261 ? 7.820 -15.142 -17.452 1.00 94.88 261 SER A O 1
ATOM 2066 N N . ILE A 1 262 ? 10.063 -15.161 -17.440 1.00 96.94 262 ILE A N 1
ATOM 2067 C CA . ILE A 1 262 ? 10.187 -15.864 -16.151 1.00 96.94 262 ILE A CA 1
ATOM 2068 C C . ILE A 1 262 ? 9.629 -15.003 -15.006 1.00 96.94 262 ILE A C 1
ATOM 2070 O O . ILE A 1 262 ? 8.771 -15.462 -14.251 1.00 96.94 262 ILE A O 1
ATOM 2074 N N . VAL A 1 263 ? 10.057 -13.739 -14.905 1.00 95.81 263 VAL A N 1
ATOM 2075 C CA . VAL A 1 263 ? 9.603 -12.798 -13.861 1.00 95.81 263 VAL A CA 1
ATOM 2076 C C . VAL A 1 263 ? 8.103 -12.513 -13.983 1.00 95.81 263 VAL A C 1
ATOM 2078 O O . VAL A 1 263 ? 7.391 -12.506 -12.976 1.00 95.81 263 VAL A O 1
ATOM 2081 N N . GLY A 1 264 ? 7.599 -12.341 -15.208 1.00 95.62 264 GLY A N 1
ATOM 2082 C CA . GLY A 1 264 ? 6.178 -12.150 -15.490 1.00 95.62 264 GLY A CA 1
ATOM 2083 C C . GLY A 1 264 ? 5.332 -13.373 -15.139 1.00 95.62 264 GLY A C 1
ATOM 2084 O O . GLY A 1 264 ? 4.271 -13.218 -14.542 1.00 95.62 264 GLY A O 1
ATOM 2085 N N . SER A 1 265 ? 5.822 -14.585 -15.414 1.00 95.56 265 SER A N 1
ATOM 2086 C CA . SER A 1 265 ? 5.140 -15.833 -15.040 1.00 95.56 265 SER A CA 1
ATOM 2087 C C . SER A 1 265 ? 5.033 -15.991 -13.521 1.00 95.56 265 SER A C 1
ATOM 2089 O O . SER A 1 265 ? 3.954 -16.285 -13.011 1.00 95.56 265 SER A O 1
ATOM 2091 N N . ILE A 1 266 ? 6.124 -15.737 -12.787 1.00 95.94 266 ILE A N 1
ATOM 2092 C CA . ILE A 1 266 ? 6.132 -15.771 -11.315 1.00 95.94 266 ILE A CA 1
ATOM 2093 C C . ILE A 1 266 ? 5.160 -14.719 -10.759 1.00 95.94 266 ILE A C 1
ATOM 2095 O O . ILE A 1 266 ? 4.300 -15.051 -9.948 1.00 95.94 266 ILE A O 1
ATOM 2099 N N . THR A 1 267 ? 5.230 -13.481 -11.261 1.00 93.94 267 THR A N 1
ATOM 2100 C CA . THR A 1 267 ? 4.325 -12.380 -10.886 1.00 93.94 267 THR A CA 1
ATOM 2101 C C . THR A 1 267 ? 2.858 -12.754 -11.103 1.00 93.94 267 THR A C 1
ATOM 2103 O O . THR A 1 267 ? 2.042 -12.597 -10.194 1.00 93.94 267 THR A O 1
ATOM 2106 N N . LEU A 1 268 ? 2.521 -13.281 -12.285 1.00 94.44 268 LEU A N 1
ATOM 2107 C CA . LEU A 1 268 ? 1.160 -13.659 -12.658 1.00 94.44 268 LEU A CA 1
ATOM 2108 C C . LEU A 1 268 ? 0.614 -14.772 -11.758 1.00 94.44 268 LEU A C 1
ATOM 2110 O O . LEU A 1 268 ? -0.513 -14.662 -11.283 1.00 94.44 268 LEU A O 1
ATOM 2114 N N . ILE A 1 269 ? 1.408 -15.811 -11.479 1.00 95.12 269 ILE A N 1
ATOM 2115 C CA . ILE A 1 269 ? 1.015 -16.912 -10.586 1.00 95.12 269 ILE A CA 1
ATOM 2116 C C . ILE A 1 269 ? 0.809 -16.396 -9.154 1.00 95.12 269 ILE A C 1
ATOM 2118 O O . ILE A 1 269 ? -0.206 -16.713 -8.531 1.00 95.12 269 ILE A O 1
ATOM 2122 N N . SER A 1 270 ? 1.721 -15.564 -8.638 1.00 92.38 270 SER A N 1
ATOM 2123 C CA . SER A 1 270 ? 1.613 -14.985 -7.294 1.00 92.38 270 SER A CA 1
ATOM 2124 C C . SER A 1 270 ? 0.383 -14.086 -7.141 1.00 92.38 270 SER A C 1
ATOM 2126 O O . SER A 1 270 ? -0.355 -14.222 -6.164 1.00 92.38 270 SER A O 1
ATOM 2128 N N . PHE A 1 271 ? 0.109 -13.207 -8.111 1.00 89.88 271 PHE A N 1
ATOM 2129 C CA . PHE A 1 271 ? -1.075 -12.345 -8.072 1.00 89.88 271 PHE A CA 1
ATOM 2130 C C . PHE A 1 271 ? -2.374 -13.113 -8.331 1.00 89.88 271 PHE A C 1
ATOM 2132 O O . PHE A 1 271 ? -3.372 -12.825 -7.675 1.00 89.88 271 PHE A O 1
ATOM 2139 N N . ALA A 1 272 ? -2.378 -14.135 -9.191 1.00 90.00 272 ALA A N 1
ATOM 2140 C CA . ALA A 1 272 ? -3.529 -15.023 -9.346 1.00 90.00 272 ALA A CA 1
ATOM 2141 C C . ALA A 1 272 ? -3.860 -15.740 -8.026 1.00 90.00 272 ALA A C 1
ATOM 2143 O O . ALA A 1 272 ? -5.016 -15.733 -7.605 1.00 90.00 272 ALA A O 1
ATOM 2144 N N . ALA A 1 273 ? -2.859 -16.280 -7.321 1.00 89.88 273 ALA A N 1
ATOM 2145 C CA . ALA A 1 273 ? -3.046 -16.895 -6.007 1.00 89.88 273 ALA A CA 1
ATOM 2146 C C . ALA A 1 273 ? -3.555 -15.892 -4.953 1.00 89.88 273 ALA A C 1
ATOM 2148 O O . ALA A 1 273 ? -4.465 -16.217 -4.187 1.00 89.88 273 ALA A O 1
ATOM 2149 N N . TYR A 1 274 ? -3.033 -14.659 -4.943 1.00 86.62 274 TYR A N 1
ATOM 2150 C CA . TYR A 1 274 ? -3.511 -13.580 -4.071 1.00 86.62 274 TYR A CA 1
ATOM 2151 C C . TYR A 1 274 ? -4.976 -13.210 -4.353 1.00 86.62 274 TYR A C 1
ATOM 2153 O O . TYR A 1 274 ? -5.787 -13.160 -3.426 1.00 86.62 274 TYR A O 1
ATOM 2161 N N . PHE A 1 275 ? -5.343 -12.989 -5.620 1.00 83.00 275 PHE A N 1
ATOM 2162 C CA . PHE A 1 275 ? -6.720 -12.668 -6.000 1.00 83.00 275 PHE A CA 1
ATOM 2163 C C . PHE A 1 275 ? -7.670 -13.821 -5.676 1.00 83.00 275 PHE A C 1
ATOM 2165 O O . PHE A 1 275 ? -8.681 -13.590 -5.018 1.00 83.00 275 PHE A O 1
ATOM 2172 N N . VAL A 1 276 ? -7.332 -15.062 -6.043 1.00 84.81 276 VAL A N 1
ATOM 2173 C CA . VAL A 1 276 ? -8.132 -16.246 -5.687 1.00 84.81 276 VAL A CA 1
ATOM 2174 C C . VAL A 1 276 ? -8.328 -16.323 -4.173 1.00 84.81 276 VAL A C 1
ATOM 2176 O O . VAL A 1 276 ? -9.461 -16.478 -3.735 1.00 84.81 276 VAL A O 1
ATOM 2179 N N . SER A 1 277 ? -7.286 -16.109 -3.365 1.00 79.38 277 SER A N 1
ATOM 2180 C CA . SER A 1 277 ? -7.395 -16.129 -1.895 1.00 79.38 277 SER A CA 1
ATOM 2181 C C . SER A 1 277 ? -8.321 -15.038 -1.331 1.00 79.38 277 SER A C 1
ATOM 2183 O O . SER A 1 277 ? -8.950 -15.259 -0.301 1.00 79.38 277 SER A O 1
ATOM 2185 N N . ASN A 1 278 ? -8.449 -13.887 -2.004 1.00 73.50 278 ASN A N 1
ATOM 2186 C CA . ASN A 1 278 ? -9.362 -12.804 -1.613 1.00 73.50 278 ASN A CA 1
ATOM 2187 C C . ASN A 1 278 ? -10.802 -12.991 -2.134 1.00 73.50 278 ASN A C 1
ATOM 2189 O O . ASN A 1 278 ? -11.745 -12.533 -1.492 1.00 73.50 278 ASN A O 1
ATOM 2193 N N . PHE A 1 279 ? -10.992 -13.660 -3.277 1.00 69.25 279 PHE A N 1
ATOM 2194 C CA . PHE A 1 279 ? -12.319 -13.934 -3.847 1.00 69.25 279 PHE A CA 1
ATOM 2195 C C . PHE A 1 279 ? -12.950 -15.237 -3.326 1.00 69.25 279 PHE A C 1
ATOM 2197 O O . PHE A 1 279 ? -14.174 -15.331 -3.248 1.00 69.25 279 PHE A O 1
ATOM 2204 N N . LEU A 1 280 ? -12.154 -16.232 -2.922 1.00 66.25 280 LEU A N 1
ATOM 2205 C CA . LEU A 1 280 ? -12.646 -17.528 -2.437 1.00 66.25 280 LEU A CA 1
ATOM 2206 C C . LEU A 1 280 ? -13.646 -17.427 -1.260 1.00 66.25 280 LEU A C 1
ATOM 2208 O O . LEU A 1 280 ? -14.645 -18.145 -1.310 1.00 66.25 280 LEU A O 1
ATOM 2212 N N . PRO A 1 281 ? -13.482 -16.535 -0.256 1.00 59.81 281 PRO A N 1
ATOM 2213 C CA . PRO A 1 281 ? -14.443 -16.389 0.845 1.00 59.81 281 PRO A CA 1
ATOM 2214 C C . PRO A 1 281 ? -15.796 -15.797 0.421 1.00 59.81 281 PRO A C 1
ATOM 2216 O O . PRO A 1 281 ? -16.788 -15.991 1.118 1.00 59.81 281 PRO A O 1
ATOM 2219 N N . ILE A 1 282 ? -15.848 -15.088 -0.715 1.00 59.31 282 ILE A N 1
ATOM 2220 C CA . ILE A 1 282 ? -17.090 -14.542 -1.291 1.00 59.31 282 ILE A CA 1
ATOM 2221 C C . ILE A 1 282 ? -17.920 -15.671 -1.924 1.00 59.31 282 ILE A C 1
ATOM 2223 O O . ILE A 1 282 ? -19.146 -15.639 -1.881 1.00 59.31 282 ILE A O 1
ATOM 2227 N N . ILE A 1 283 ? -17.252 -16.686 -2.484 1.00 52.41 283 ILE A N 1
ATOM 2228 C CA . ILE A 1 283 ? -17.890 -17.856 -3.109 1.00 52.41 283 ILE A CA 1
ATOM 2229 C C . ILE A 1 283 ? -18.208 -18.935 -2.058 1.00 52.41 283 ILE A C 1
ATOM 2231 O O . ILE A 1 283 ? -19.258 -19.572 -2.120 1.00 52.41 283 ILE A O 1
ATOM 2235 N N . TYR A 1 284 ? -17.325 -19.120 -1.072 1.00 50.25 284 TYR A N 1
ATOM 2236 C CA . TYR A 1 284 ? -17.438 -20.135 -0.025 1.00 50.25 284 TYR A CA 1
ATOM 2237 C C . TYR A 1 284 ? -17.287 -19.508 1.375 1.00 50.25 284 TYR A C 1
ATOM 2239 O O . TYR A 1 284 ? -16.173 -19.438 1.902 1.00 50.25 284 TYR A O 1
ATOM 2247 N N . PRO A 1 285 ? -18.397 -19.123 2.040 1.00 47.81 285 PRO A N 1
ATOM 2248 C CA . PRO A 1 285 ? -18.376 -18.532 3.387 1.00 47.81 285 PRO A CA 1
ATOM 2249 C C . PRO A 1 285 ? -17.743 -19.413 4.482 1.00 47.81 285 PRO A C 1
ATOM 2251 O O . PRO A 1 285 ? -17.400 -18.922 5.557 1.00 47.81 285 PRO A O 1
ATOM 2254 N N . SER A 1 286 ? -17.585 -20.714 4.218 1.00 41.84 286 SER A N 1
ATOM 2255 C CA . SER A 1 286 ? -16.913 -21.683 5.094 1.00 41.84 286 SER A CA 1
ATOM 2256 C C . SER A 1 286 ? -15.379 -21.666 4.992 1.00 41.84 286 SER A C 1
ATOM 2258 O O . SER A 1 286 ? -14.723 -22.356 5.769 1.00 41.84 286 SER A O 1
ATOM 2260 N N . CYS A 1 287 ? -14.783 -20.930 4.047 1.00 42.41 287 CYS A N 1
ATOM 2261 C CA . CYS A 1 287 ? -13.328 -20.885 3.896 1.00 42.41 287 CYS A CA 1
ATOM 2262 C C . CYS A 1 287 ? -12.642 -20.103 5.039 1.00 42.41 287 CYS A C 1
ATOM 2264 O O . CYS A 1 287 ? -13.131 -19.049 5.450 1.00 42.41 287 CYS A O 1
ATOM 2266 N N . PRO A 1 288 ? -11.465 -20.557 5.518 1.00 54.03 288 PRO A N 1
ATOM 2267 C CA . PRO A 1 288 ? -10.740 -19.905 6.613 1.00 54.03 288 PRO A CA 1
ATOM 2268 C C . PRO A 1 288 ? -10.049 -18.594 6.201 1.00 54.03 288 PRO A C 1
ATOM 2270 O O . PRO A 1 288 ? -9.636 -17.830 7.067 1.00 54.03 288 PRO A O 1
ATOM 2273 N N . TYR A 1 289 ? -9.940 -18.308 4.899 1.00 48.34 289 TYR A N 1
ATOM 2274 C CA . TYR A 1 289 ? -9.269 -17.134 4.323 1.00 48.34 289 TYR A CA 1
ATOM 2275 C C . TYR A 1 289 ? -10.043 -15.814 4.513 1.00 48.34 289 TYR A C 1
ATOM 2277 O O . TYR A 1 289 ? -10.151 -15.019 3.586 1.00 48.34 289 TYR A O 1
ATOM 2285 N N . LYS A 1 290 ? -10.618 -15.567 5.695 1.00 53.09 290 LYS A N 1
ATOM 2286 C CA . LYS A 1 290 ? -11.395 -14.354 5.991 1.00 53.09 290 LYS A CA 1
ATOM 2287 C C . LYS A 1 290 ? -10.494 -13.116 5.977 1.00 53.09 290 LYS A C 1
ATOM 2289 O O . LYS A 1 290 ? -9.915 -12.751 6.996 1.00 53.09 290 LYS A O 1
ATOM 2294 N N . THR A 1 291 ? -10.382 -12.460 4.825 1.00 58.03 291 THR A N 1
ATOM 2295 C CA . THR A 1 291 ? -9.737 -11.149 4.727 1.00 58.03 291 THR A CA 1
ATOM 2296 C C . THR A 1 291 ? -10.715 -10.062 5.196 1.00 58.03 291 THR A C 1
ATOM 2298 O O . THR A 1 291 ? -11.924 -10.187 4.967 1.00 58.03 291 THR A O 1
ATOM 2301 N N . PRO A 1 292 ? -10.238 -8.977 5.840 1.00 51.75 292 PRO A N 1
ATOM 2302 C CA . PRO A 1 292 ? -11.117 -7.908 6.325 1.00 51.75 292 PRO A CA 1
ATOM 2303 C C . PRO A 1 292 ? -11.942 -7.278 5.189 1.00 51.75 292 PRO A C 1
ATOM 2305 O O . PRO A 1 292 ? -13.106 -6.932 5.380 1.00 51.75 292 PRO A O 1
ATOM 2308 N N . LEU A 1 293 ? -11.376 -7.218 3.976 1.00 49.94 293 LEU A N 1
ATOM 2309 C CA . LEU A 1 293 ? -12.070 -6.792 2.758 1.00 49.94 293 LEU A CA 1
ATOM 2310 C C . LEU A 1 293 ? -13.420 -7.488 2.549 1.00 49.94 293 LEU A C 1
ATOM 2312 O O . LEU A 1 293 ? -14.397 -6.811 2.234 1.00 49.94 293 LEU A O 1
ATOM 2316 N N . THR A 1 294 ? -13.509 -8.811 2.722 1.00 48.78 294 THR A N 1
ATOM 2317 C CA . THR A 1 294 ? -14.753 -9.543 2.436 1.00 48.78 294 THR A CA 1
ATOM 2318 C C . THR A 1 294 ? -15.896 -9.127 3.365 1.00 48.78 294 THR A C 1
ATOM 2320 O O . THR A 1 294 ? -17.036 -9.027 2.918 1.00 48.78 294 THR A O 1
ATOM 2323 N N . GLN A 1 295 ? -15.603 -8.818 4.633 1.00 54.56 295 GLN A N 1
ATOM 2324 C CA . GLN A 1 295 ? -16.605 -8.301 5.572 1.00 54.56 295 GLN A CA 1
ATOM 2325 C C . GLN A 1 295 ? -17.052 -6.880 5.179 1.00 54.56 295 GLN A C 1
ATOM 2327 O O . GLN A 1 295 ? -18.242 -6.564 5.220 1.00 54.56 295 GLN A O 1
ATOM 2332 N N . TYR A 1 296 ? -16.120 -6.035 4.727 1.00 54.38 296 TYR A N 1
ATOM 2333 C CA . TYR A 1 296 ? -16.411 -4.641 4.385 1.00 54.38 296 TYR A CA 1
ATOM 2334 C C . TYR A 1 296 ? -17.032 -4.417 2.997 1.00 54.38 296 TYR A C 1
ATOM 2336 O O . TYR A 1 296 ? -17.697 -3.401 2.796 1.00 54.38 296 TYR A O 1
ATOM 2344 N N . ILE A 1 297 ? -16.904 -5.344 2.044 1.00 52.47 297 ILE A N 1
ATOM 2345 C CA . ILE A 1 297 ? -17.602 -5.243 0.745 1.00 52.47 297 ILE A CA 1
ATOM 2346 C C . ILE A 1 297 ? -19.130 -5.298 0.940 1.00 52.47 297 ILE A C 1
ATOM 2348 O O . ILE A 1 297 ? -19.863 -4.555 0.291 1.00 52.47 297 ILE A O 1
ATOM 2352 N N . PHE A 1 298 ? -19.613 -6.094 1.899 1.00 45.88 298 PHE A N 1
ATOM 2353 C CA . PHE A 1 298 ? -21.038 -6.169 2.241 1.00 45.88 298 PHE A CA 1
ATOM 2354 C C . PHE A 1 298 ? -21.534 -4.896 2.961 1.00 45.88 298 PHE A C 1
ATOM 2356 O O . PHE A 1 298 ? -22.595 -4.363 2.639 1.00 45.88 298 PHE A O 1
ATOM 2363 N N . LEU A 1 299 ? -20.728 -4.358 3.885 1.00 50.12 299 LEU A N 1
ATOM 2364 C CA . LEU A 1 299 ? -21.028 -3.119 4.619 1.00 50.12 299 LEU A CA 1
ATOM 2365 C C . LEU A 1 299 ? -20.957 -1.857 3.747 1.00 50.12 299 LEU A C 1
ATOM 2367 O O . LEU A 1 299 ? -21.802 -0.977 3.881 1.00 50.12 299 LEU A O 1
ATOM 2371 N N . SER A 1 300 ? -19.993 -1.757 2.830 1.00 48.00 300 SER A N 1
ATOM 2372 C CA . SER A 1 300 ? -19.852 -0.584 1.953 1.00 48.00 300 SER A CA 1
ATOM 2373 C C . SER A 1 300 ? -20.989 -0.473 0.931 1.00 48.00 300 SER A C 1
ATOM 2375 O O . SER A 1 300 ? -21.435 0.636 0.642 1.00 48.00 300 SER A O 1
ATOM 2377 N N . TYR A 1 301 ? -21.539 -1.600 0.465 1.00 47.06 301 TYR A N 1
ATOM 2378 C CA . TYR A 1 301 ? -22.768 -1.630 -0.335 1.00 47.06 301 TYR A CA 1
ATOM 2379 C C . TYR A 1 301 ? -23.969 -1.044 0.434 1.00 47.06 301 TYR A C 1
ATOM 2381 O O . TYR A 1 301 ? -24.663 -0.165 -0.079 1.00 47.06 301 TYR A O 1
ATOM 2389 N N . ALA A 1 302 ? -24.165 -1.446 1.695 1.00 45.78 302 ALA A N 1
ATOM 2390 C CA . ALA A 1 302 ? -25.193 -0.872 2.570 1.00 45.78 302 ALA A CA 1
ATOM 2391 C C . ALA A 1 302 ? -24.945 0.617 2.897 1.00 45.78 302 ALA A C 1
ATOM 2393 O O . ALA A 1 302 ? -25.881 1.418 2.905 1.00 45.78 302 ALA A O 1
ATOM 2394 N N . TYR A 1 303 ? -23.688 1.016 3.107 1.00 48.81 303 TYR A N 1
ATOM 2395 C CA . TYR A 1 303 ? -23.316 2.405 3.390 1.00 48.81 303 TYR A CA 1
ATOM 2396 C C . TYR A 1 303 ? -23.564 3.337 2.193 1.00 48.81 303 TYR A C 1
ATOM 2398 O O . TYR A 1 303 ? -24.075 4.439 2.374 1.00 48.81 303 TYR A O 1
ATOM 2406 N N . ILE A 1 304 ? -23.282 2.894 0.962 1.00 54.59 304 ILE A N 1
ATOM 2407 C CA . ILE A 1 304 ? -23.580 3.663 -0.261 1.00 54.59 304 ILE A CA 1
ATOM 2408 C C . ILE A 1 304 ? -25.094 3.870 -0.430 1.00 54.59 304 ILE A C 1
ATOM 2410 O O . ILE A 1 304 ? -25.515 4.954 -0.828 1.00 54.59 304 ILE A O 1
ATOM 2414 N N . ILE A 1 305 ? -25.920 2.884 -0.062 1.00 50.75 305 ILE A N 1
ATOM 2415 C CA . ILE A 1 305 ? -27.386 3.028 -0.048 1.00 50.75 305 ILE A CA 1
ATOM 2416 C C . ILE A 1 305 ? -27.826 4.079 0.990 1.00 50.75 305 ILE A C 1
ATOM 2418 O O . ILE A 1 305 ? -28.670 4.920 0.681 1.00 50.75 305 ILE A O 1
ATOM 2422 N N . HIS A 1 306 ? -27.216 4.110 2.179 1.00 47.75 306 HIS A N 1
ATOM 2423 C CA . HIS A 1 306 ? -27.475 5.161 3.173 1.00 47.75 306 HIS A CA 1
ATOM 2424 C C . HIS A 1 306 ? -26.992 6.553 2.737 1.00 47.75 306 HIS A C 1
ATOM 2426 O O . HIS A 1 306 ? -27.684 7.540 2.987 1.00 47.75 306 HIS A O 1
ATOM 2432 N N . LEU A 1 307 ? -25.862 6.653 2.032 1.00 50.38 307 LEU A N 1
ATOM 2433 C CA . LEU A 1 307 ? -25.316 7.923 1.534 1.00 50.38 307 LEU A CA 1
ATOM 2434 C C . LEU A 1 307 ? -26.234 8.611 0.499 1.00 50.38 307 LEU A C 1
ATOM 2436 O O . LEU A 1 307 ? -26.119 9.813 0.268 1.00 50.38 307 LEU A O 1
ATOM 2440 N N . ILE A 1 308 ? -27.164 7.861 -0.101 1.00 51.31 308 ILE A N 1
ATOM 2441 C CA . ILE A 1 308 ? -28.178 8.358 -1.044 1.00 51.31 308 ILE A CA 1
ATOM 2442 C C . ILE A 1 308 ? -29.418 8.925 -0.312 1.00 51.31 308 ILE A C 1
ATOM 2444 O O . ILE A 1 308 ? -30.224 9.622 -0.927 1.00 51.31 308 ILE A O 1
ATOM 2448 N N . THR A 1 309 ? -29.567 8.709 1.004 1.00 42.38 309 THR A N 1
ATOM 2449 C CA . THR A 1 309 ? -30.666 9.288 1.807 1.00 42.38 309 THR A CA 1
ATOM 2450 C C . THR A 1 309 ? -30.275 10.653 2.410 1.00 42.38 309 THR A C 1
ATOM 2452 O O . THR A 1 309 ? -29.386 10.712 3.259 1.00 42.38 309 THR A O 1
ATOM 2455 N N . PRO A 1 310 ? -30.903 11.779 2.005 1.00 47.09 310 PRO A N 1
ATOM 2456 C CA . PRO A 1 310 ? -30.471 13.110 2.434 1.00 47.09 310 PRO A CA 1
ATOM 2457 C C . PRO A 1 310 ? -31.066 13.512 3.794 1.00 47.09 310 PRO A C 1
ATOM 2459 O O . PRO A 1 310 ? -32.247 13.847 3.892 1.00 47.09 310 PRO A O 1
ATOM 2462 N N . VAL A 1 311 ? -30.235 13.563 4.839 1.00 41.62 311 VAL A N 1
ATOM 2463 C CA . VAL A 1 311 ? -30.624 14.098 6.158 1.00 41.62 311 VAL A CA 1
ATOM 2464 C C . VAL A 1 311 ? -30.243 15.581 6.279 1.00 41.62 311 VAL A C 1
ATOM 2466 O O . VAL A 1 311 ? -29.077 15.945 6.397 1.00 41.62 311 VAL A O 1
ATOM 2469 N N . SER A 1 312 ? -31.264 16.438 6.273 1.00 43.78 312 SER A N 1
ATOM 2470 C CA . SER A 1 312 ? -31.232 17.862 6.655 1.00 43.78 312 SER A CA 1
ATOM 2471 C C . SER A 1 312 ? -31.625 17.974 8.144 1.00 43.78 312 SER A C 1
ATOM 2473 O O . SER A 1 312 ? -32.499 17.221 8.560 1.00 43.78 312 SER A O 1
ATOM 2475 N N . SER A 1 313 ? -31.101 18.831 9.036 1.00 37.47 313 SER A N 1
ATOM 2476 C CA . SER A 1 313 ? -30.140 19.967 9.004 1.00 37.47 313 SER A CA 1
ATOM 2477 C C . SER A 1 313 ? -29.369 19.997 10.370 1.00 37.47 313 SER A C 1
ATOM 2479 O O . SER A 1 313 ? -29.377 18.974 11.044 1.00 37.47 313 SER A O 1
ATOM 2481 N N . ALA A 1 314 ? -28.652 21.008 10.902 1.00 35.09 314 ALA A N 1
ATOM 2482 C CA . ALA A 1 314 ? -28.468 22.451 10.645 1.00 35.09 314 ALA A CA 1
ATOM 2483 C C . ALA A 1 314 ? -27.092 22.955 11.195 1.00 35.09 314 ALA A C 1
ATOM 2485 O O . ALA A 1 314 ? -26.435 22.209 11.922 1.00 35.09 314 ALA A O 1
ATOM 2486 N N . PRO A 1 315 ? -26.622 24.191 10.884 1.00 55.34 315 PRO A N 1
ATOM 2487 C CA . PRO A 1 315 ? -25.227 24.597 11.131 1.00 55.34 315 PRO A CA 1
ATOM 2488 C C . PRO A 1 315 ? -24.977 25.547 12.328 1.00 55.34 315 PRO A C 1
ATOM 2490 O O . PRO A 1 315 ? -25.704 26.518 12.528 1.00 55.34 315 PRO A O 1
ATOM 2493 N N . THR A 1 316 ? -23.836 25.375 13.013 1.00 33.62 316 THR A N 1
ATOM 2494 C CA . THR A 1 316 ? -23.174 26.380 13.889 1.00 33.62 316 THR A CA 1
ATOM 2495 C C . THR A 1 316 ? -21.633 26.304 13.770 1.00 33.62 316 THR A C 1
ATOM 2497 O O . THR A 1 316 ? -21.108 25.472 13.031 1.00 33.62 316 THR A O 1
ATOM 2500 N N . LYS A 1 317 ? -20.886 27.237 14.395 1.00 29.56 317 LYS A N 1
ATOM 2501 C CA . LYS A 1 317 ? -19.443 27.501 14.149 1.00 29.56 317 LYS A CA 1
ATOM 2502 C C . LYS A 1 317 ? -18.517 27.148 15.350 1.00 29.56 317 LYS A C 1
ATOM 2504 O O . LYS A 1 317 ? -18.999 27.142 16.478 1.00 29.56 317 LYS A O 1
ATOM 2509 N N . PRO A 1 318 ? -17.205 26.879 15.127 1.00 39.97 318 PRO A N 1
ATOM 2510 C CA . PRO A 1 318 ? -16.220 26.410 16.137 1.00 39.97 318 PRO A CA 1
ATOM 2511 C C . PRO A 1 318 ? -15.423 27.584 16.788 1.00 39.97 318 PRO A C 1
ATOM 2513 O O . PRO A 1 318 ? -15.723 28.722 16.412 1.00 39.97 318 PRO A O 1
ATOM 2516 N N . PRO A 1 319 ? -14.377 27.409 17.661 1.00 42.31 319 PRO A N 1
ATOM 2517 C CA . PRO A 1 319 ? -13.591 26.209 18.072 1.00 42.31 319 PRO A CA 1
ATOM 2518 C C . PRO A 1 319 ? -13.354 26.124 19.636 1.00 42.31 319 PRO A C 1
ATOM 2520 O O . PRO A 1 319 ? -14.198 26.631 20.358 1.00 42.31 319 PRO A O 1
ATOM 2523 N N . ARG A 1 320 ? -12.324 25.541 20.318 1.00 31.70 320 ARG A N 1
ATOM 2524 C CA . ARG A 1 320 ? -11.003 24.933 19.957 1.00 31.70 320 ARG A CA 1
ATOM 2525 C C . ARG A 1 320 ? -10.340 23.941 20.984 1.00 31.70 320 ARG A C 1
ATOM 2527 O O . ARG A 1 320 ? -9.125 23.775 20.896 1.00 31.70 320 ARG A O 1
ATOM 2534 N N . LYS A 1 321 ? -11.002 23.284 21.958 1.00 33.91 321 LYS A N 1
ATOM 2535 C CA . LYS A 1 321 ? -10.308 22.324 22.882 1.00 33.91 321 LYS A CA 1
ATOM 2536 C C . LYS A 1 321 ? -10.932 20.924 22.930 1.00 33.91 321 LYS A C 1
ATOM 2538 O O . LYS A 1 321 ? -12.105 20.782 23.242 1.00 33.91 321 LYS A O 1
ATOM 2543 N N . PHE A 1 322 ? -10.120 19.889 22.687 1.00 38.16 322 PHE A N 1
ATOM 2544 C CA . PHE A 1 322 ? -10.594 18.513 22.466 1.00 38.16 322 PHE A CA 1
ATOM 2545 C C . PHE A 1 322 ? -11.280 17.885 23.694 1.00 38.16 322 PHE A C 1
ATOM 2547 O O . PHE A 1 322 ? -12.435 17.494 23.593 1.00 38.16 322 PHE A O 1
ATOM 2554 N N . ARG A 1 323 ? -10.625 17.868 24.869 1.00 41.38 323 ARG A N 1
ATOM 2555 C CA . ARG A 1 323 ? -11.191 17.299 26.118 1.00 41.38 323 ARG A CA 1
ATOM 2556 C C . ARG A 1 323 ? -12.445 18.020 26.628 1.00 41.38 323 ARG A C 1
ATOM 2558 O O . ARG A 1 323 ? -13.253 17.406 27.317 1.00 41.38 323 ARG A O 1
ATOM 2565 N N . ASP A 1 324 ? -12.590 19.303 26.312 1.00 44.00 324 ASP A N 1
ATOM 2566 C CA . ASP A 1 324 ? -13.719 20.114 26.777 1.00 44.00 324 ASP A CA 1
ATOM 2567 C C . ASP A 1 324 ? -14.932 19.920 25.845 1.00 44.00 324 ASP A C 1
ATOM 2569 O O . ASP A 1 324 ? -16.051 19.738 26.315 1.00 44.00 324 ASP A O 1
ATOM 2573 N N . VAL A 1 325 ? -14.698 19.834 24.527 1.00 47.72 325 VAL A N 1
ATOM 2574 C CA . VAL A 1 325 ? -15.723 19.463 23.531 1.00 47.72 325 VAL A CA 1
ATOM 2575 C C . VAL A 1 325 ? -16.183 18.010 23.704 1.00 47.72 325 VAL A C 1
ATOM 2577 O O . VAL A 1 325 ? -17.380 17.750 23.632 1.00 47.72 325 VAL A O 1
ATOM 2580 N N . GLU A 1 326 ? -15.264 17.076 23.975 1.00 44.53 326 GLU A N 1
ATOM 2581 C CA . GLU A 1 326 ? -15.574 15.672 24.292 1.00 44.53 326 GLU A CA 1
ATOM 2582 C C . GLU A 1 326 ? -16.517 15.574 25.499 1.00 44.53 326 GLU A C 1
ATOM 2584 O O . GLU A 1 326 ? -17.534 14.886 25.432 1.00 44.53 326 GLU A O 1
ATOM 2589 N N . ARG A 1 327 ? -16.237 16.330 26.571 1.00 48.66 327 ARG A N 1
ATOM 2590 C CA . ARG A 1 327 ? -17.100 16.388 27.754 1.00 48.66 327 ARG A CA 1
ATOM 2591 C C . ARG A 1 327 ? -18.502 16.898 27.416 1.00 48.66 327 ARG A C 1
ATOM 2593 O O . ARG A 1 327 ? -19.464 16.196 27.702 1.00 48.66 327 ARG A O 1
ATOM 2600 N N . THR A 1 328 ? -18.633 18.065 26.786 1.00 50.38 328 THR A N 1
ATOM 2601 C CA . THR A 1 328 ? -19.960 18.638 26.492 1.00 50.38 328 THR A CA 1
ATOM 2602 C C . THR A 1 328 ? -20.756 17.795 25.487 1.00 50.38 328 THR A C 1
ATOM 2604 O O . THR A 1 328 ? -21.978 17.720 25.583 1.00 50.38 328 THR A O 1
ATOM 2607 N N . ALA A 1 329 ? -20.092 17.097 24.557 1.00 52.12 329 ALA A N 1
ATOM 2608 C CA . ALA A 1 329 ? -20.751 16.150 23.655 1.00 52.12 329 ALA A CA 1
ATOM 2609 C C . ALA A 1 329 ? -21.292 14.900 24.379 1.00 52.12 329 ALA A C 1
ATOM 2611 O O . ALA A 1 329 ? -22.351 14.399 24.002 1.00 52.12 329 ALA A O 1
ATOM 2612 N N . VAL A 1 330 ? -20.597 14.427 25.420 1.00 53.31 330 VAL A N 1
ATOM 2613 C CA . VAL A 1 330 ? -21.053 13.337 26.301 1.00 53.31 330 VAL A CA 1
ATOM 2614 C C . VAL A 1 330 ? -22.173 13.807 27.238 1.00 53.31 330 VAL A C 1
ATOM 2616 O O . VAL A 1 330 ? -23.189 13.127 27.349 1.00 53.31 330 VAL A O 1
ATOM 2619 N N . GLU A 1 331 ? -22.040 14.988 27.850 1.00 59.38 331 GLU A N 1
ATOM 2620 C CA . GLU A 1 331 ? -23.066 15.609 28.711 1.00 59.38 331 GLU A CA 1
ATOM 2621 C C . GLU A 1 331 ? -24.406 15.808 27.973 1.00 59.38 331 GLU A C 1
ATOM 2623 O O . GLU A 1 331 ? -25.467 15.679 28.576 1.00 59.38 331 GLU A O 1
ATOM 2628 N N . LEU A 1 332 ? -24.372 16.049 26.656 1.00 51.75 332 LEU A N 1
ATOM 2629 C CA . LEU A 1 332 ? -25.558 16.184 25.799 1.00 51.75 332 LEU A CA 1
ATOM 2630 C C . LEU A 1 332 ? -26.219 14.854 25.378 1.00 51.75 332 LEU A C 1
ATOM 2632 O O . LEU A 1 332 ? -27.253 14.898 24.712 1.00 51.75 332 LEU A O 1
ATOM 2636 N N . ARG A 1 333 ? -25.646 13.687 25.709 1.00 57.03 333 ARG A N 1
ATOM 2637 C CA . ARG A 1 333 ? -26.161 12.357 25.302 1.00 57.03 333 ARG A CA 1
ATOM 2638 C C . ARG A 1 333 ? -26.127 11.301 26.412 1.00 57.03 333 ARG A C 1
ATOM 2640 O O . ARG A 1 333 ? -26.085 10.110 26.116 1.00 57.03 333 ARG A O 1
ATOM 2647 N N . VAL A 1 334 ? -26.116 11.725 27.675 1.00 64.25 334 VAL A N 1
ATOM 2648 C CA . VAL A 1 334 ? -25.920 10.849 28.845 1.00 64.25 334 VAL A CA 1
ATOM 2649 C C . VAL A 1 334 ? -26.816 9.604 28.825 1.00 64.25 334 VAL A C 1
ATOM 2651 O O . VAL A 1 334 ? -26.296 8.492 28.875 1.00 64.25 334 VAL A O 1
ATOM 2654 N N . ASP A 1 335 ? -28.131 9.781 28.697 1.00 68.19 335 ASP A N 1
ATOM 2655 C CA . ASP A 1 335 ? -29.091 8.673 28.819 1.00 68.19 335 ASP A CA 1
ATOM 2656 C C . ASP A 1 335 ? -28.978 7.671 27.652 1.00 68.19 335 ASP A C 1
ATOM 2658 O O . ASP A 1 335 ? -29.093 6.461 27.838 1.00 68.19 335 ASP A O 1
ATOM 2662 N N . ASP A 1 336 ? -28.689 8.174 26.448 1.00 70.31 336 ASP A N 1
ATOM 2663 C CA . ASP A 1 336 ? -28.501 7.383 25.224 1.00 70.31 336 ASP A CA 1
ATOM 2664 C C . ASP A 1 336 ? -27.195 6.565 25.270 1.00 70.31 336 ASP A C 1
ATOM 2666 O O . ASP A 1 336 ? -27.177 5.379 24.931 1.00 70.31 336 ASP A O 1
ATOM 2670 N N . LEU A 1 337 ? -26.108 7.171 25.765 1.00 69.81 337 LEU A N 1
ATOM 2671 C CA . LEU A 1 337 ? -24.817 6.507 25.978 1.00 69.81 337 LEU A CA 1
ATOM 2672 C C . LEU A 1 337 ? -24.901 5.398 27.033 1.00 69.81 337 LEU A C 1
ATOM 2674 O O . LEU A 1 337 ? -24.330 4.325 26.827 1.00 69.81 337 LEU A O 1
ATOM 2678 N N . ASP A 1 338 ? -25.618 5.634 28.134 1.00 74.94 338 ASP A N 1
ATOM 2679 C CA . ASP A 1 338 ? -25.798 4.646 29.201 1.00 74.94 338 ASP A CA 1
ATOM 2680 C C . ASP A 1 338 ? -26.616 3.437 28.709 1.00 74.94 338 ASP A C 1
ATOM 2682 O O . ASP A 1 338 ? -26.223 2.292 28.948 1.00 74.94 338 ASP A O 1
ATOM 2686 N N . VAL A 1 339 ? -27.693 3.661 27.941 1.00 73.25 339 VAL A N 1
ATOM 2687 C CA . VAL A 1 339 ? -28.473 2.581 27.305 1.00 73.25 339 VAL A CA 1
ATOM 2688 C C . VAL A 1 339 ? -27.622 1.776 26.317 1.00 73.25 339 VAL A C 1
ATOM 2690 O O . VAL A 1 339 ? -27.632 0.544 26.369 1.00 73.25 339 VAL A O 1
ATOM 2693 N N . HIS A 1 340 ? -26.842 2.434 25.453 1.00 71.62 340 HIS A N 1
ATOM 2694 C CA . HIS A 1 340 ? -25.977 1.742 24.490 1.00 71.62 340 HIS A CA 1
ATOM 2695 C C . HIS A 1 340 ? -24.846 0.947 25.167 1.00 71.62 340 HIS A C 1
ATOM 2697 O O . HIS A 1 340 ? -24.537 -0.162 24.728 1.00 71.62 340 HIS A O 1
ATOM 2703 N N . ALA A 1 341 ? -24.252 1.462 26.249 1.00 69.50 341 ALA A N 1
ATOM 2704 C CA . ALA A 1 341 ? -23.229 0.753 27.021 1.00 69.50 341 ALA A CA 1
ATOM 2705 C C . ALA A 1 341 ? -23.788 -0.516 27.697 1.00 69.50 341 ALA A C 1
ATOM 2707 O O . ALA A 1 341 ? -23.182 -1.586 27.613 1.00 69.50 341 ALA A O 1
ATOM 2708 N N . LEU A 1 342 ? -24.972 -0.425 28.314 1.00 75.00 342 LEU A N 1
ATOM 2709 C CA . LEU A 1 342 ? -25.644 -1.569 28.943 1.00 75.00 342 LEU A CA 1
ATOM 2710 C C . LEU A 1 342 ? -26.123 -2.603 27.908 1.00 75.00 342 LEU A C 1
ATOM 2712 O O . LEU A 1 342 ? -26.014 -3.808 28.146 1.00 75.00 342 LEU A O 1
ATOM 2716 N N . GLY A 1 343 ? -26.591 -2.148 26.741 1.00 70.19 343 GLY A N 1
ATOM 2717 C CA . GLY A 1 343 ? -26.941 -3.010 25.609 1.00 70.19 343 GLY A CA 1
ATOM 2718 C C . GLY A 1 343 ? -25.739 -3.781 25.054 1.00 70.19 343 GLY A C 1
ATOM 2719 O O . GLY A 1 343 ? -25.837 -4.989 24.840 1.00 70.19 343 GLY A O 1
ATOM 2720 N N . TRP A 1 344 ? -24.588 -3.115 24.895 1.00 77.62 344 TRP A N 1
ATOM 2721 C CA . TRP A 1 344 ? -23.329 -3.761 24.503 1.00 77.62 344 TRP A CA 1
ATOM 2722 C C . TRP A 1 344 ? -22.905 -4.821 25.528 1.00 77.62 344 TRP A C 1
ATOM 2724 O O . TRP A 1 344 ? -22.652 -5.967 25.156 1.00 77.62 344 TRP A O 1
ATOM 2734 N N . LEU A 1 345 ? -22.915 -4.474 26.822 1.00 70.12 345 LEU A N 1
ATOM 2735 C CA . LEU A 1 345 ? -22.544 -5.390 27.906 1.00 70.12 345 LEU A CA 1
ATOM 2736 C C . LEU A 1 345 ? -23.413 -6.653 27.902 1.00 70.12 345 LEU A C 1
ATOM 2738 O O . LEU A 1 345 ? -22.888 -7.761 27.916 1.00 70.12 345 LEU A O 1
ATOM 2742 N N . SER A 1 346 ? -24.736 -6.485 27.794 1.00 68.44 346 SER A N 1
ATOM 2743 C CA . SER A 1 346 ? -25.701 -7.592 27.749 1.00 68.44 346 SER A CA 1
ATOM 2744 C C . SER A 1 346 ? -25.555 -8.512 26.530 1.00 68.44 346 SER A C 1
ATOM 2746 O O . SER A 1 346 ? -26.127 -9.605 26.540 1.00 68.44 346 SER A O 1
ATOM 2748 N N . ASN A 1 347 ? -24.864 -8.072 25.477 1.00 70.25 347 ASN A N 1
ATOM 2749 C CA . ASN A 1 347 ? -24.625 -8.853 24.266 1.00 70.25 347 ASN A CA 1
ATOM 2750 C C . ASN A 1 347 ? -23.241 -9.527 24.263 1.00 70.25 347 ASN A C 1
ATOM 2752 O O . ASN A 1 347 ? -23.071 -10.544 23.595 1.00 70.25 347 ASN A O 1
ATOM 2756 N N . MET A 1 348 ? -22.270 -8.977 25.002 1.00 56.53 348 MET A N 1
ATOM 2757 C CA . MET A 1 348 ? -20.880 -9.447 25.005 1.00 56.53 348 MET A CA 1
ATOM 2758 C C . MET A 1 348 ? -20.524 -10.333 26.212 1.00 56.53 348 MET A C 1
ATOM 2760 O O . MET A 1 348 ? -19.719 -11.253 26.070 1.00 56.53 348 MET A O 1
ATOM 2764 N N . SER A 1 349 ? -21.127 -10.104 27.386 1.00 52.84 349 SER A N 1
ATOM 2765 C CA . SER A 1 349 ? -20.788 -10.852 28.604 1.00 52.84 349 SER A CA 1
ATOM 2766 C C . SER A 1 349 ? -21.234 -12.316 28.513 1.00 52.84 349 SER A C 1
ATOM 2768 O O . SER A 1 349 ? -22.433 -12.601 28.421 1.00 52.84 349 SER A O 1
ATOM 2770 N N . SER A 1 350 ? -20.296 -13.262 28.618 1.00 47.66 350 SER A N 1
ATOM 2771 C CA . SER A 1 350 ? -20.622 -14.702 28.604 1.00 47.66 350 SER A CA 1
ATOM 2772 C C . SER A 1 350 ? -21.399 -15.158 29.848 1.00 47.66 350 SER A C 1
ATOM 2774 O O . SER A 1 350 ? -22.096 -16.174 29.806 1.00 47.66 350 SER A O 1
ATOM 2776 N N . ASN A 1 351 ? -21.319 -14.403 30.948 1.00 41.16 351 ASN A N 1
ATOM 2777 C CA . ASN A 1 351 ? -21.956 -14.736 32.217 1.00 41.16 351 ASN A CA 1
ATOM 2778 C C . ASN A 1 351 ? -23.331 -14.044 32.346 1.00 41.16 351 ASN A C 1
ATOM 2780 O O . ASN A 1 351 ? -23.424 -12.826 32.495 1.00 41.16 351 ASN A O 1
ATOM 2784 N N . ARG A 1 352 ? -24.429 -14.814 32.312 1.00 44.53 352 ARG A N 1
ATOM 2785 C CA . ARG A 1 352 ? -25.771 -14.319 32.686 1.00 44.53 352 ARG A CA 1
ATOM 2786 C C . ARG A 1 352 ? -25.902 -14.451 34.209 1.00 44.53 352 ARG A C 1
ATOM 2788 O O . ARG A 1 352 ? -25.933 -15.589 34.673 1.00 44.53 352 ARG A O 1
ATOM 2795 N N . PRO A 1 353 ? -26.077 -13.349 34.971 1.00 47.53 353 PRO A N 1
ATOM 2796 C CA . PRO A 1 353 ? -27.407 -12.730 34.973 1.00 47.53 353 PRO A CA 1
ATOM 2797 C C . PRO A 1 353 ? -27.473 -11.199 35.212 1.00 47.53 353 PRO A C 1
ATOM 2799 O O . PRO A 1 353 ? -28.532 -10.721 35.618 1.00 47.53 353 PRO A O 1
ATOM 2802 N N . VAL A 1 354 ? -26.413 -10.413 34.971 1.00 46.81 354 VAL A N 1
ATOM 2803 C CA . VAL A 1 354 ? -26.368 -8.982 35.376 1.00 46.81 354 VAL A CA 1
ATOM 2804 C C . VAL A 1 354 ? -27.543 -8.116 34.857 1.00 46.81 354 VAL A C 1
ATOM 2806 O O . VAL A 1 354 ? -28.220 -7.508 35.686 1.00 46.81 354 VAL A O 1
ATOM 2809 N N . PRO A 1 355 ? -27.865 -8.039 33.546 1.00 42.66 355 PRO A N 1
ATOM 2810 C CA . PRO A 1 355 ? -28.880 -7.095 33.052 1.00 42.66 355 PRO A CA 1
ATOM 2811 C C . PRO A 1 355 ? -30.331 -7.536 33.324 1.00 42.66 355 PRO A C 1
ATOM 2813 O O . PRO A 1 355 ? -31.220 -6.701 33.502 1.00 42.66 355 PRO A O 1
ATOM 2816 N N . TYR A 1 356 ? -30.591 -8.846 33.397 1.00 38.03 356 TYR A N 1
ATOM 2817 C CA . TYR A 1 356 ? -31.953 -9.399 33.444 1.00 38.03 356 TYR A CA 1
ATOM 2818 C C . TYR A 1 356 ? -32.732 -9.065 34.726 1.00 38.03 356 TYR A C 1
ATOM 2820 O O . TYR A 1 356 ? -33.959 -9.141 34.715 1.00 38.03 356 TYR A O 1
ATOM 2828 N N . ARG A 1 357 ? -32.058 -8.674 35.817 1.00 40.19 357 ARG A N 1
ATOM 2829 C CA . ARG A 1 357 ? -32.717 -8.307 37.085 1.00 40.19 357 ARG A CA 1
ATOM 2830 C C . ARG A 1 357 ? -33.181 -6.837 37.135 1.00 40.19 357 ARG A C 1
ATOM 2832 O O . ARG A 1 357 ? -33.966 -6.488 38.015 1.00 40.19 357 ARG A O 1
ATOM 2839 N N . TYR A 1 358 ? -32.745 -5.998 36.188 1.00 44.88 358 TYR A N 1
ATOM 2840 C CA . TYR A 1 358 ? -33.112 -4.574 36.110 1.00 44.88 358 TYR A CA 1
ATOM 2841 C C . TYR A 1 358 ? -34.318 -4.305 35.204 1.00 44.88 358 TYR A C 1
ATOM 2843 O O . TYR A 1 358 ? -35.156 -3.471 35.538 1.00 44.88 358 TYR A O 1
ATOM 2851 N N . GLY A 1 359 ? -34.474 -5.063 34.113 1.00 32.75 359 GLY A N 1
ATOM 2852 C CA . GLY A 1 359 ? -35.587 -4.931 33.158 1.00 32.75 359 GLY A CA 1
ATOM 2853 C C . GLY A 1 359 ? -36.969 -5.370 33.671 1.00 32.75 359 GLY A C 1
ATOM 2854 O O . GLY A 1 359 ? -37.853 -5.641 32.865 1.00 32.75 359 GLY A O 1
ATOM 2855 N N . GLN A 1 360 ? -37.157 -5.491 34.989 1.00 29.59 360 GLN A N 1
ATOM 2856 C CA . GLN A 1 360 ? -38.369 -6.025 35.624 1.00 29.59 360 GLN A CA 1
ATOM 2857 C C . GLN A 1 360 ? -39.135 -4.995 36.478 1.00 29.59 360 GLN A C 1
ATOM 2859 O O . GLN A 1 360 ? -40.094 -5.359 37.152 1.00 29.59 360 GLN A O 1
ATOM 2864 N N . TRP A 1 361 ? -38.730 -3.717 36.444 1.00 36.41 361 TRP A N 1
ATOM 2865 C CA . TRP A 1 361 ? -39.259 -2.641 37.301 1.00 36.41 361 TRP A CA 1
ATOM 2866 C C . TRP A 1 361 ? -39.695 -1.392 36.510 1.00 36.41 361 TRP A C 1
ATOM 2868 O O . TRP A 1 361 ? -39.420 -0.264 36.913 1.00 36.41 361 TRP A O 1
ATOM 2878 N N . SER A 1 362 ? -40.366 -1.590 35.371 1.00 31.02 362 SER A N 1
ATOM 2879 C CA . SER A 1 362 ? -40.904 -0.503 34.533 1.00 31.02 362 SER A CA 1
ATOM 2880 C C . SER A 1 362 ? -42.277 -0.836 33.918 1.00 31.02 362 SER A C 1
ATOM 2882 O O . SER A 1 362 ? -42.486 -0.652 32.716 1.00 31.02 362 SER A O 1
ATOM 2884 N N . LEU A 1 363 ? -43.192 -1.349 34.748 1.00 30.48 363 LEU A N 1
ATOM 2885 C CA . LEU A 1 363 ? -44.641 -1.457 34.521 1.00 30.48 363 LEU A CA 1
ATOM 2886 C C . LEU A 1 363 ? -45.373 -1.112 35.826 1.00 30.48 363 LEU A C 1
ATOM 2888 O O . LEU A 1 363 ? -44.851 -1.522 36.888 1.00 30.48 363 LEU A O 1
#